Protein AF-A0A931S1L4-F1 (afdb_monomer)

Foldseek 3Di:
DDPCPFQWWAKAFAPQFALPCQLCVVPVVQWDADPVSRGIGGDDIHGPPPDQVLVNQLSALASRMDTPGDDHDPDPPQDDRLQDDDDDDDDAPDPVLQPDPDQLVVVLVVVVVVPADDSLLLCLQQQNNWDWDDDPWKIKIKGAHHFAQGRGSVCSVRVPDGGDDAWDWDWDQDPQQQKIKIKTFDPPPSSQVCASNHRSRHRMYIDIDGDPAGFPDKDWDADRVRRMIMIMTTGDD

pLDDT: mean 83.37, std 14.48, range [37.59, 98.31]

Nearest PDB structures (foldseek):
  5ds1-assembly2_C  TM=7.042E-01  e=2.348E-04  Pisum sativum
  4ylc-assembly1_H  TM=7.327E-01  e=2.999E-03  Saccharolobus solfataricus 98/2
  6l6m-assembly1_A  TM=6.716E-01  e=1.962E-03  Entamoeba histolytica
  5zul-assembly1_C-2  TM=6.568E-01  e=2.657E-03  Mycobacterium marinum M
  5zul-assembly1_F-2  TM=5.929E-01  e=2.215E-03  Mycobacterium marinum M

Sequence (237 aa):
MPDESQKMEEYAVSEACIACDACCNDFGDVFKMNADHTRAIAFAPVAKGKYNPWDIIYDCPVDAISLIKGELPPPPADKKPASAKKGEALPPPDPAEILDDRPWEIRWEEAKGRGPETYWERMKRYGQAYTVEETPHQLLYHFALPETVPEHPLKYQWNLPNKMPDYKLDIQLARGGKVLLLKGWLEDQRVKRLCGMANSFPDRFYREFELPVAAKEFKHNYNSRDKVLDIVVDKQD

Radius of gyration: 21.13 Å; Cα contacts (8 Å, |Δi|>4): 413; chains: 1; bounding box: 60×45×58 Å

Secondary structure (DSSP, 8-state):
-------EEEEEE-TT-----HHHHHSTTTEEE-TTSSSEEE-S-EETTSS-HHHHHHHSTTS-EEEEES-PPPPPTT---GGG--PPPPPPPPGGG-S--S-HHHHHHHHHTT-SPPHHHHHHTTT--EEEEE-SSEEEEEEEPP-BPPP-HHHHHTT--SBPPPEEEEEEEEGGGTEEEEEEEE--HHHHTTTTTSTT--SEEEEEEE-SS-EEEEEEEEETTTTEEEEEEEEP-

Mean predicted aligned error: 11.79 Å

Solvent-accessible surface area (backbone atoms only — not comparable to full-atom values): 13771 Å² total; per-residue (Å²): 137,82,86,74,73,74,58,54,30,33,56,43,51,46,90,64,40,77,43,79,53,51,46,35,69,80,37,54,80,36,22,36,65,42,97,82,57,61,26,54,35,54,77,43,69,41,59,64,77,76,61,61,69,62,62,62,28,44,48,32,55,59,63,22,40,45,80,77,38,76,79,84,70,81,76,53,94,86,58,56,55,40,65,52,64,81,72,78,85,70,79,77,68,57,76,92,65,59,87,66,89,65,61,38,67,61,57,40,57,58,51,62,73,71,56,79,81,56,70,65,60,46,32,14,49,52,73,62,33,60,52,77,50,79,55,99,55,37,40,40,36,44,32,42,43,43,62,54,46,74,93,45,69,63,39,40,71,59,61,52,66,64,57,38,73,77,60,50,74,50,77,46,72,36,84,86,24,30,26,44,37,42,36,38,31,58,74,55,66,76,65,41,65,43,31,62,24,35,69,56,32,63,50,51,33,72,46,79,41,81,42,99,49,37,36,73,51,72,52,72,48,76,41,80,90,80,26,35,39,40,37,43,34,34,46,54,134

Structure (mmCIF, N/CA/C/O backbone):
data_AF-A0A931S1L4-F1
#
_entry.id   AF-A0A931S1L4-F1
#
loop_
_atom_site.group_PDB
_atom_site.id
_atom_site.type_symbol
_atom_site.label_atom_id
_atom_site.label_alt_id
_atom_site.label_comp_id
_atom_site.label_asym_id
_atom_site.label_entity_id
_atom_site.label_seq_id
_atom_site.pdbx_PDB_ins_code
_atom_site.Cartn_x
_atom_site.Cartn_y
_atom_site.Cartn_z
_atom_site.occupancy
_atom_site.B_iso_or_equiv
_atom_site.auth_seq_id
_atom_site.auth_comp_id
_atom_site.auth_asym_id
_atom_site.auth_atom_id
_atom_site.pdbx_PDB_model_num
ATOM 1 N N . MET A 1 1 ? 43.836 -33.286 0.345 1.00 47.94 1 MET A N 1
ATOM 2 C CA . MET A 1 1 ? 43.203 -31.950 0.324 1.00 47.94 1 MET A CA 1
ATOM 3 C C . MET A 1 1 ? 41.815 -32.138 -0.254 1.00 47.94 1 MET A C 1
ATOM 5 O O . MET A 1 1 ? 41.723 -32.782 -1.293 1.00 47.94 1 MET A O 1
ATOM 9 N N . PRO A 1 2 ? 40.771 -31.750 0.489 1.00 41.47 2 PRO A N 1
ATOM 10 C CA . PRO A 1 2 ? 40.233 -30.413 0.250 1.00 41.47 2 PRO A CA 1
ATOM 11 C C . PRO A 1 2 ? 39.863 -29.688 1.554 1.00 41.47 2 PRO A C 1
ATOM 13 O O . PRO A 1 2 ? 39.096 -30.197 2.362 1.00 41.47 2 PRO A O 1
ATOM 16 N N . ASP A 1 3 ? 40.411 -28.492 1.748 1.00 43.62 3 ASP A N 1
ATOM 17 C CA . ASP A 1 3 ? 39.845 -27.504 2.668 1.00 43.62 3 ASP A CA 1
ATOM 18 C C . ASP A 1 3 ? 38.833 -26.679 1.861 1.00 43.62 3 ASP A C 1
ATOM 20 O O . ASP A 1 3 ?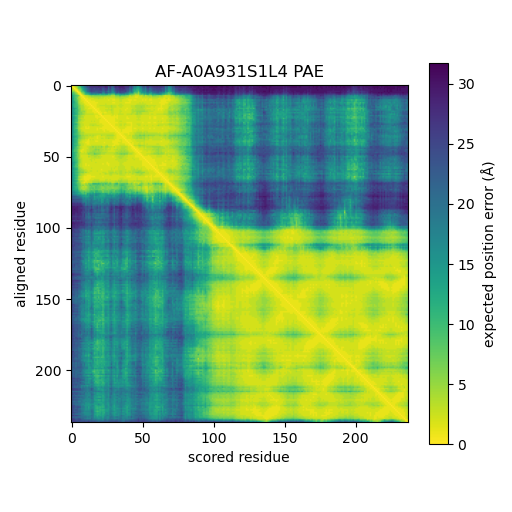 39.129 -25.598 1.351 1.00 43.62 3 ASP A O 1
ATOM 24 N N . GLU A 1 4 ? 37.651 -27.261 1.645 1.00 46.62 4 GLU A N 1
ATOM 25 C CA . GLU A 1 4 ? 36.454 -26.516 1.252 1.00 46.62 4 GLU A CA 1
ATOM 26 C C . GLU A 1 4 ? 35.922 -25.781 2.483 1.00 46.62 4 GLU A C 1
ATOM 28 O O . GLU A 1 4 ? 34.857 -26.089 3.020 1.00 46.62 4 GLU A O 1
ATOM 33 N N . SER A 1 5 ? 36.681 -24.787 2.940 1.00 47.88 5 SER A N 1
ATOM 34 C CA . SER A 1 5 ? 36.130 -23.693 3.727 1.00 47.88 5 SER A CA 1
ATOM 35 C C . SER A 1 5 ? 34.918 -23.160 2.962 1.00 47.88 5 SER A C 1
ATOM 37 O O . SER A 1 5 ? 35.033 -22.546 1.899 1.00 47.88 5 SER A O 1
ATOM 39 N N . GLN A 1 6 ? 33.739 -23.532 3.460 1.00 56.72 6 GLN A N 1
ATOM 40 C CA . GLN A 1 6 ? 32.440 -23.277 2.857 1.00 56.72 6 GLN A CA 1
ATOM 41 C C . GLN A 1 6 ? 32.377 -21.809 2.448 1.00 56.72 6 GLN A C 1
ATOM 43 O O . GLN A 1 6 ? 32.388 -20.915 3.294 1.00 56.72 6 GLN A O 1
ATOM 48 N N . LYS A 1 7 ? 32.374 -21.538 1.138 1.00 76.25 7 LYS A N 1
ATOM 49 C CA . LYS A 1 7 ? 32.191 -20.173 0.648 1.00 76.25 7 LYS A CA 1
ATOM 50 C C . LYS A 1 7 ? 30.787 -19.759 1.073 1.00 76.25 7 LYS A C 1
ATOM 52 O O . LYS A 1 7 ? 29.813 -20.317 0.584 1.00 76.25 7 LYS A O 1
ATOM 57 N N . MET A 1 8 ? 30.701 -18.855 2.036 1.00 85.06 8 MET A N 1
ATOM 58 C CA . MET A 1 8 ? 29.436 -18.318 2.516 1.00 85.06 8 MET A CA 1
ATOM 59 C C . MET A 1 8 ? 29.057 -17.092 1.687 1.00 85.06 8 MET A C 1
ATOM 61 O O . MET A 1 8 ? 29.921 -16.284 1.334 1.00 85.06 8 MET A O 1
ATOM 65 N N . GLU A 1 9 ? 27.772 -16.960 1.405 1.00 89.62 9 GLU A N 1
ATOM 66 C CA . GLU A 1 9 ? 27.148 -15.787 0.814 1.00 89.62 9 GLU A CA 1
ATOM 67 C C . GLU A 1 9 ? 26.513 -14.936 1.919 1.00 89.62 9 GLU A C 1
ATOM 69 O O . GLU A 1 9 ? 25.834 -15.456 2.807 1.00 89.62 9 GLU A O 1
ATOM 74 N N . GLU A 1 10 ? 26.744 -13.624 1.874 1.00 91.75 10 GLU A N 1
ATOM 75 C CA . GLU A 1 10 ? 26.150 -12.657 2.803 1.00 91.75 10 GLU A CA 1
ATOM 76 C C . GLU A 1 10 ? 25.344 -11.630 2.013 1.00 91.75 10 GLU A C 1
ATOM 78 O O . GLU A 1 10 ? 25.802 -11.121 0.986 1.00 91.75 10 GLU A O 1
ATOM 83 N N . TYR A 1 11 ? 24.157 -11.312 2.521 1.00 94.38 11 TYR A N 1
ATOM 84 C CA . TYR A 1 11 ? 23.240 -10.338 1.941 1.00 94.38 11 TYR A CA 1
ATOM 85 C C . TYR A 1 11 ? 23.132 -9.114 2.852 1.00 94.38 11 TYR A C 1
ATOM 87 O O . TYR A 1 11 ? 23.376 -9.195 4.054 1.00 94.38 11 TYR A O 1
ATOM 95 N N . ALA A 1 12 ? 22.742 -7.980 2.285 1.00 94.00 12 ALA A N 1
ATOM 96 C CA . ALA A 1 12 ? 22.357 -6.789 3.024 1.00 94.00 12 ALA A CA 1
ATOM 97 C C . ALA A 1 12 ? 20.958 -6.347 2.609 1.00 94.00 12 ALA A C 1
ATOM 99 O O . ALA A 1 12 ? 20.529 -6.570 1.477 1.00 94.00 12 ALA A O 1
ATOM 100 N N . VAL A 1 13 ? 20.267 -5.697 3.542 1.00 91.44 13 VAL A N 1
ATOM 101 C CA . VAL A 1 13 ? 18.982 -5.047 3.303 1.00 91.44 13 VAL A CA 1
ATOM 102 C C . VAL A 1 13 ? 19.183 -3.547 3.487 1.00 91.44 13 VAL A C 1
ATOM 104 O O . VAL A 1 13 ? 19.616 -3.106 4.553 1.00 91.44 13 VAL A O 1
ATOM 107 N N . SER A 1 14 ? 18.916 -2.766 2.445 1.00 88.31 14 SER A N 1
ATOM 108 C CA . SER A 1 14 ? 19.065 -1.311 2.467 1.00 88.31 14 SER A CA 1
ATOM 109 C C . SER A 1 14 ? 17.909 -0.617 3.195 1.00 88.31 14 SER A C 1
ATOM 111 O O . SER A 1 14 ? 16.878 -1.216 3.509 1.00 88.31 14 SER A O 1
ATOM 113 N N . GLU A 1 15 ? 18.052 0.690 3.419 1.00 81.56 15 GLU A N 1
ATOM 114 C CA . GLU A 1 15 ? 17.000 1.541 3.997 1.00 81.56 15 GLU A CA 1
ATOM 115 C C . GLU A 1 15 ? 15.756 1.674 3.106 1.00 81.56 15 GLU A C 1
ATOM 117 O O . GLU A 1 15 ? 14.731 2.172 3.555 1.00 81.56 15 GLU A O 1
ATOM 122 N N . ALA A 1 16 ? 15.807 1.195 1.858 1.00 73.12 16 ALA A N 1
ATOM 123 C CA . ALA A 1 16 ? 14.635 1.140 0.991 1.00 73.12 16 ALA A CA 1
ATOM 124 C C . ALA A 1 16 ? 13.628 0.052 1.408 1.00 73.12 16 ALA A C 1
ATOM 126 O O . ALA A 1 16 ? 12.538 -0.005 0.839 1.00 73.12 16 ALA A O 1
ATOM 127 N N . CYS A 1 17 ? 13.978 -0.823 2.361 1.00 80.94 17 CYS A N 1
ATOM 128 C CA . CYS A 1 17 ? 13.087 -1.864 2.859 1.00 80.94 17 CYS A CA 1
ATOM 129 C C . CYS A 1 17 ? 11.815 -1.278 3.480 1.00 80.94 17 CYS A C 1
ATOM 131 O O . CYS A 1 17 ? 11.856 -0.346 4.272 1.00 80.94 17 CYS A O 1
ATOM 133 N N . ILE A 1 18 ? 10.687 -1.897 3.151 1.00 75.00 18 ILE A N 1
ATOM 134 C CA . ILE A 1 18 ? 9.338 -1.454 3.529 1.00 75.00 18 ILE A CA 1
ATOM 135 C C . ILE A 1 18 ? 8.651 -2.396 4.534 1.00 75.00 18 ILE A C 1
ATOM 137 O O . ILE A 1 18 ? 7.434 -2.361 4.704 1.00 75.00 18 ILE A O 1
ATOM 141 N N . ALA A 1 19 ? 9.413 -3.326 5.116 1.00 82.69 19 ALA A N 1
ATOM 142 C CA . ALA A 1 19 ? 8.915 -4.351 6.036 1.00 82.69 19 ALA A CA 1
ATOM 143 C C . ALA A 1 19 ? 7.699 -5.160 5.524 1.00 82.69 19 ALA A C 1
ATOM 145 O O . ALA A 1 19 ? 6.797 -5.494 6.285 1.00 82.69 19 ALA A O 1
ATOM 146 N N . CYS A 1 20 ? 7.665 -5.491 4.228 1.00 76.56 20 CYS A N 1
ATOM 147 C CA . CYS A 1 20 ? 6.576 -6.284 3.633 1.00 76.56 20 CYS A CA 1
ATOM 148 C C . CYS A 1 20 ? 6.641 -7.793 3.924 1.00 76.56 20 CYS A C 1
ATOM 150 O O . CYS A 1 20 ? 5.730 -8.518 3.544 1.00 76.56 20 CYS A O 1
ATOM 152 N N . ASP A 1 21 ? 7.719 -8.254 4.560 1.00 81.44 21 ASP A N 1
ATOM 153 C CA . ASP A 1 21 ? 7.923 -9.637 5.009 1.00 81.44 21 ASP A CA 1
ATOM 154 C C . ASP A 1 21 ? 8.104 -10.701 3.919 1.00 81.44 21 ASP A C 1
ATOM 156 O O . ASP A 1 21 ? 8.292 -11.863 4.254 1.00 81.44 21 ASP A O 1
ATOM 160 N N . ALA A 1 22 ? 8.134 -10.326 2.634 1.00 79.56 22 ALA A N 1
ATOM 161 C CA . ALA A 1 22 ? 8.375 -11.259 1.524 1.00 79.56 22 ALA A CA 1
ATOM 162 C C . ALA A 1 22 ? 9.628 -12.128 1.762 1.00 79.56 22 ALA A C 1
ATOM 164 O O . ALA A 1 22 ? 9.522 -13.342 1.928 1.00 79.56 22 ALA A O 1
ATOM 165 N N . CYS A 1 23 ? 10.781 -11.486 1.971 1.00 87.06 23 CYS A N 1
ATOM 166 C CA . CYS A 1 23 ? 12.045 -12.206 2.127 1.00 87.06 23 CYS A CA 1
ATOM 167 C C . CYS A 1 23 ? 12.178 -12.978 3.433 1.00 87.06 23 CYS A C 1
ATOM 169 O O . CYS A 1 23 ? 12.869 -13.991 3.473 1.00 87.06 23 CYS A O 1
ATOM 171 N N . CYS A 1 24 ? 11.513 -12.539 4.500 1.00 88.12 24 CYS A N 1
ATOM 172 C CA . CYS A 1 24 ? 11.486 -13.283 5.755 1.00 88.12 24 CYS A CA 1
ATOM 173 C C . CYS A 1 24 ? 10.607 -14.538 5.651 1.00 88.12 24 CYS A C 1
ATOM 175 O O . CYS A 1 24 ? 10.881 -15.520 6.335 1.00 88.12 24 CYS A O 1
ATOM 177 N N . ASN A 1 25 ? 9.563 -14.514 4.816 1.00 80.12 25 ASN A N 1
ATOM 178 C CA . ASN A 1 25 ? 8.686 -15.662 4.597 1.00 80.12 25 ASN A CA 1
ATOM 179 C C . ASN A 1 25 ? 9.339 -16.699 3.678 1.00 80.12 25 ASN A C 1
ATOM 181 O O . ASN A 1 25 ? 9.370 -17.882 4.018 1.00 80.12 25 ASN A O 1
ATOM 185 N N . ASP A 1 26 ? 9.908 -16.254 2.557 1.00 79.62 26 ASP A N 1
ATOM 186 C CA . ASP A 1 26 ? 10.458 -17.158 1.541 1.00 79.62 26 ASP A CA 1
ATOM 187 C C . ASP A 1 26 ? 11.890 -17.617 1.879 1.00 79.62 26 ASP A C 1
ATOM 189 O O . ASP A 1 26 ? 12.294 -18.725 1.517 1.00 79.62 26 ASP A O 1
ATOM 193 N N . PHE A 1 27 ? 12.640 -16.810 2.641 1.00 90.50 27 PHE A N 1
ATOM 194 C CA . PHE A 1 27 ? 14.037 -17.059 3.024 1.00 90.50 27 PHE A CA 1
ATOM 195 C C . PHE A 1 27 ? 14.282 -16.781 4.519 1.00 90.50 27 PHE A C 1
ATOM 197 O O . PHE A 1 27 ? 15.233 -16.088 4.899 1.00 90.50 27 PHE A O 1
ATOM 204 N N . GLY A 1 28 ? 13.424 -17.321 5.390 1.00 90.19 28 GLY A N 1
ATOM 205 C CA . GLY A 1 28 ? 13.450 -17.075 6.843 1.00 90.19 28 GLY A CA 1
ATOM 206 C C . GLY A 1 28 ? 14.696 -17.565 7.593 1.00 90.19 28 GLY A C 1
ATOM 207 O O . GLY A 1 28 ? 14.895 -17.243 8.763 1.00 90.19 28 GLY A O 1
ATOM 208 N N . ASP A 1 29 ? 15.566 -18.331 6.938 1.00 91.00 29 ASP A N 1
ATOM 209 C CA . ASP A 1 29 ? 16.887 -18.705 7.447 1.00 91.00 29 ASP A CA 1
ATOM 210 C C . ASP A 1 29 ? 17.991 -17.694 7.084 1.00 91.00 29 ASP A C 1
ATOM 212 O O . ASP A 1 29 ? 19.115 -17.824 7.564 1.00 91.00 29 ASP A O 1
ATOM 216 N N . VAL A 1 30 ? 17.668 -16.695 6.257 1.00 93.75 30 VAL A N 1
ATOM 217 C CA . VAL A 1 30 ? 18.565 -15.621 5.798 1.00 93.75 30 VAL A CA 1
ATOM 218 C C . VAL A 1 30 ? 18.112 -14.274 6.348 1.00 93.75 30 VAL A C 1
ATOM 220 O O . VAL A 1 30 ? 18.927 -13.500 6.861 1.00 93.75 30 VAL A O 1
ATOM 223 N N . PHE A 1 31 ? 16.805 -14.006 6.275 1.00 95.75 31 PHE A N 1
ATOM 224 C CA . PHE A 1 31 ? 16.199 -12.741 6.671 1.00 95.75 31 PHE A CA 1
ATOM 225 C C . PHE A 1 31 ? 15.224 -12.908 7.827 1.00 95.75 31 PHE A C 1
ATOM 227 O O . PHE A 1 31 ? 14.512 -13.900 7.945 1.00 95.75 31 PHE A O 1
ATOM 234 N N . LYS A 1 32 ? 15.180 -11.888 8.678 1.00 94.44 32 LYS A N 1
ATOM 235 C CA . LYS A 1 32 ? 14.155 -11.723 9.706 1.00 94.44 32 LYS A CA 1
ATOM 236 C C . LYS A 1 32 ? 13.799 -10.253 9.830 1.00 94.44 32 LYS A C 1
ATOM 238 O O . LYS A 1 32 ? 14.603 -9.392 9.473 1.00 94.44 32 LYS A O 1
ATOM 243 N N . MET A 1 33 ? 12.640 -9.954 10.397 1.00 90.56 33 MET A N 1
ATOM 244 C CA . MET A 1 33 ? 12.327 -8.583 10.787 1.00 90.56 33 MET A CA 1
ATOM 245 C C . MET A 1 33 ? 13.239 -8.120 11.927 1.00 90.56 33 MET A C 1
ATOM 247 O O . MET A 1 33 ? 13.615 -8.899 12.809 1.00 90.56 33 MET A O 1
ATOM 251 N N . ASN A 1 34 ? 13.623 -6.844 11.905 1.00 88.81 34 ASN A N 1
ATOM 252 C CA . ASN A 1 34 ? 14.208 -6.209 13.080 1.00 88.81 34 ASN A CA 1
ATOM 253 C C . ASN A 1 34 ? 13.184 -6.156 14.227 1.00 88.81 34 ASN A C 1
ATOM 255 O O . ASN A 1 34 ? 11.991 -6.358 14.017 1.00 88.81 34 ASN A O 1
ATOM 259 N N . ALA A 1 35 ? 13.656 -5.865 15.442 1.00 79.38 35 ALA A N 1
ATOM 260 C CA . ALA A 1 35 ? 12.812 -5.855 16.639 1.00 79.38 35 ALA A CA 1
ATOM 261 C C . ALA A 1 35 ? 11.574 -4.948 16.502 1.00 79.38 35 ALA A C 1
ATOM 263 O O . ALA A 1 35 ? 10.507 -5.296 16.991 1.00 79.38 35 ALA A O 1
ATOM 264 N N . ASP A 1 36 ? 11.710 -3.831 15.784 1.00 74.62 36 ASP A N 1
ATOM 265 C CA . ASP A 1 36 ? 10.637 -2.850 15.601 1.00 74.62 36 ASP A CA 1
ATOM 266 C C . ASP A 1 36 ? 9.707 -3.169 14.415 1.00 74.62 36 ASP A C 1
ATOM 268 O O . ASP A 1 36 ? 8.801 -2.391 14.127 1.00 74.62 36 ASP A O 1
ATOM 272 N N . HIS A 1 37 ? 9.934 -4.271 13.685 1.00 75.50 37 HIS A N 1
ATOM 273 C CA . HIS A 1 37 ? 9.191 -4.634 12.468 1.00 75.50 37 HIS A CA 1
ATOM 274 C C . HIS A 1 37 ? 9.135 -3.513 11.408 1.00 75.50 37 HIS A C 1
ATOM 276 O O . HIS A 1 37 ? 8.184 -3.401 10.634 1.00 75.50 37 HIS A O 1
ATOM 282 N N . THR A 1 38 ? 10.174 -2.676 11.356 1.00 74.69 38 THR A N 1
ATOM 283 C CA . THR A 1 38 ? 10.305 -1.556 10.412 1.00 74.69 38 THR A CA 1
ATOM 284 C C . THR A 1 38 ? 11.168 -1.891 9.202 1.00 74.69 38 THR A C 1
ATOM 286 O O . THR A 1 38 ? 11.088 -1.201 8.189 1.00 74.69 38 THR A O 1
ATOM 289 N N . ARG A 1 39 ? 11.964 -2.968 9.260 1.00 85.44 39 ARG A N 1
ATOM 290 C CA . ARG A 1 39 ? 12.743 -3.476 8.123 1.00 85.44 39 ARG A CA 1
ATOM 291 C C . ARG A 1 39 ? 13.123 -4.943 8.295 1.00 85.44 39 ARG A C 1
ATOM 293 O O . ARG A 1 39 ? 13.347 -5.413 9.410 1.00 85.44 39 ARG A O 1
ATOM 300 N N . ALA A 1 40 ? 13.308 -5.634 7.177 1.00 92.44 40 ALA A N 1
ATOM 301 C CA . ALA A 1 40 ? 14.030 -6.897 7.173 1.00 92.44 40 ALA A CA 1
ATOM 302 C C . ALA A 1 40 ? 15.526 -6.646 7.419 1.00 92.44 40 ALA A C 1
ATOM 304 O O . ALA A 1 40 ? 16.078 -5.613 7.037 1.00 92.44 40 ALA A O 1
ATOM 305 N N . ILE A 1 41 ? 16.188 -7.606 8.051 1.00 94.94 41 ILE A N 1
ATOM 306 C CA . ILE A 1 41 ? 17.636 -7.658 8.217 1.00 94.94 41 ILE A CA 1
ATOM 307 C C . ILE A 1 41 ? 18.127 -9.034 7.782 1.00 94.94 41 ILE A C 1
ATOM 309 O O . ILE A 1 41 ? 17.515 -10.051 8.111 1.00 94.94 41 ILE A O 1
ATOM 313 N N . ALA A 1 42 ? 19.245 -9.070 7.061 1.00 95.06 42 ALA A N 1
ATOM 314 C CA . ALA A 1 42 ? 19.980 -10.309 6.855 1.00 95.06 42 ALA A CA 1
ATOM 315 C C . ALA A 1 42 ? 20.680 -10.657 8.175 1.00 95.06 42 ALA A C 1
ATOM 317 O O . ALA A 1 42 ? 21.480 -9.864 8.675 1.00 95.06 42 ALA A O 1
ATOM 318 N N . PHE A 1 43 ? 20.333 -11.790 8.785 1.00 92.81 43 PHE A N 1
ATOM 319 C CA . PHE A 1 43 ? 20.825 -12.149 10.123 1.00 92.81 43 PHE A CA 1
ATOM 320 C C . PHE A 1 43 ? 21.782 -13.337 10.123 1.00 92.81 43 PHE A C 1
ATOM 322 O O . PHE A 1 43 ? 22.458 -13.562 11.128 1.00 92.81 43 PHE A O 1
ATOM 329 N N . ALA A 1 44 ? 21.835 -14.089 9.025 1.00 89.00 44 ALA A N 1
ATOM 330 C CA . ALA A 1 44 ? 22.718 -15.228 8.886 1.00 89.00 44 ALA A CA 1
ATOM 331 C C . ALA A 1 44 ? 23.294 -15.302 7.464 1.00 89.00 44 ALA A C 1
ATOM 333 O O . ALA A 1 44 ? 22.576 -15.055 6.492 1.00 89.00 44 ALA A O 1
ATOM 334 N N . PRO A 1 45 ? 24.585 -15.648 7.326 1.00 89.81 45 PRO A N 1
ATOM 335 C CA . PRO A 1 45 ? 25.144 -16.028 6.040 1.00 89.81 45 PRO A CA 1
ATOM 336 C C . PRO A 1 45 ? 24.575 -17.378 5.586 1.00 89.81 45 PRO A C 1
ATOM 338 O O . PRO A 1 45 ? 24.252 -18.236 6.412 1.00 89.81 45 PRO A O 1
ATOM 341 N N . VAL A 1 46 ? 24.541 -17.614 4.276 1.00 90.56 46 VAL A N 1
ATOM 342 C CA . VAL A 1 46 ? 24.126 -18.900 3.694 1.00 90.56 46 VAL A CA 1
ATOM 343 C C . VAL A 1 46 ? 25.276 -19.596 2.991 1.00 90.56 46 VAL A C 1
ATOM 345 O O . VAL A 1 46 ? 26.177 -18.957 2.460 1.00 90.56 46 VAL A O 1
ATOM 348 N N . ALA A 1 47 ? 25.255 -20.927 2.964 1.00 88.75 47 ALA A N 1
ATOM 349 C CA . ALA A 1 47 ? 26.210 -21.683 2.163 1.00 88.75 47 ALA A CA 1
ATOM 350 C C . ALA A 1 47 ? 26.010 -21.367 0.671 1.00 88.75 47 ALA A C 1
ATOM 352 O O . ALA A 1 47 ? 24.878 -21.397 0.181 1.00 88.75 47 ALA A O 1
ATOM 353 N N . LYS A 1 48 ? 27.102 -21.096 -0.057 1.00 85.94 48 LYS A N 1
ATOM 354 C CA . LYS A 1 48 ? 27.066 -20.856 -1.506 1.00 85.94 48 LYS A CA 1
ATOM 355 C C . LYS A 1 48 ? 26.309 -21.975 -2.220 1.00 85.94 48 LYS A C 1
ATOM 357 O O . LYS A 1 48 ? 26.590 -23.154 -2.013 1.00 85.94 48 LYS A O 1
ATOM 362 N N . GLY A 1 49 ? 25.372 -21.589 -3.084 1.00 83.44 49 GLY A N 1
ATOM 363 C CA . GLY A 1 49 ? 24.553 -22.518 -3.866 1.00 83.44 49 GLY A CA 1
ATOM 364 C C . GLY A 1 49 ? 23.347 -23.106 -3.130 1.00 83.44 49 GLY A C 1
ATOM 365 O O . GLY A 1 49 ? 22.589 -23.847 -3.751 1.00 83.44 49 GLY A O 1
ATOM 366 N N . LYS A 1 50 ? 23.124 -22.770 -1.848 1.00 87.69 50 LYS A N 1
ATOM 367 C CA . LYS A 1 50 ? 21.880 -23.127 -1.144 1.00 87.69 50 LYS A CA 1
ATOM 368 C C . LYS A 1 50 ? 20.657 -22.505 -1.821 1.00 87.69 50 LYS A C 1
ATOM 370 O O . LYS A 1 50 ? 19.651 -23.180 -2.015 1.00 87.69 50 LYS A O 1
ATOM 375 N N . TYR A 1 51 ? 20.775 -21.234 -2.189 1.00 87.38 51 TYR A N 1
ATOM 376 C CA . TYR A 1 51 ? 19.781 -20.491 -2.951 1.00 87.38 51 TYR A CA 1
ATOM 377 C C . TYR A 1 51 ? 20.442 -19.891 -4.188 1.00 87.38 51 TYR A C 1
ATOM 379 O O . TYR A 1 51 ? 21.653 -19.669 -4.210 1.00 87.38 51 TYR A O 1
ATOM 387 N N . ASN A 1 52 ? 19.648 -19.611 -5.219 1.00 83.56 52 ASN A N 1
ATOM 388 C CA . ASN A 1 52 ? 20.102 -18.734 -6.288 1.00 83.56 52 ASN A CA 1
ATOM 389 C C . ASN A 1 52 ? 20.060 -17.286 -5.763 1.00 83.56 52 ASN A C 1
ATOM 391 O O . ASN A 1 52 ? 18.977 -16.842 -5.372 1.00 83.56 52 ASN A O 1
ATOM 395 N N . PRO A 1 53 ? 21.172 -16.526 -5.778 1.00 87.31 53 PRO A N 1
ATOM 396 C CA . PRO A 1 53 ? 21.182 -15.148 -5.288 1.00 87.31 53 PRO A CA 1
ATOM 397 C C . PRO A 1 53 ? 20.140 -14.241 -5.948 1.00 87.31 53 PRO A C 1
ATOM 399 O O . PRO A 1 53 ? 19.629 -13.325 -5.310 1.00 87.31 53 PRO A O 1
ATOM 402 N N . TRP A 1 54 ? 19.777 -14.511 -7.206 1.00 83.62 54 TRP A N 1
ATOM 403 C CA . TRP A 1 54 ? 18.734 -13.753 -7.897 1.00 83.62 54 TRP A CA 1
ATOM 404 C C . TRP A 1 54 ? 17.334 -14.027 -7.368 1.00 83.62 54 TRP A C 1
ATOM 406 O O . TRP A 1 54 ? 16.515 -13.117 -7.384 1.00 83.62 54 TRP A O 1
ATOM 416 N N . ASP A 1 55 ? 17.059 -15.235 -6.874 1.00 81.19 55 ASP A N 1
ATOM 417 C CA . ASP A 1 55 ? 15.763 -15.539 -6.261 1.00 81.19 55 ASP A CA 1
ATOM 418 C C . ASP A 1 55 ? 15.601 -14.766 -4.952 1.00 81.19 55 ASP A C 1
ATOM 420 O O . ASP A 1 55 ? 14.546 -14.193 -4.713 1.00 81.19 55 ASP A O 1
ATOM 424 N N . ILE A 1 56 ? 16.679 -14.647 -4.172 1.00 86.06 56 ILE A N 1
ATOM 425 C CA . ILE A 1 56 ? 16.706 -13.827 -2.956 1.00 86.06 56 ILE A CA 1
ATOM 426 C C . ILE A 1 56 ? 16.563 -12.333 -3.279 1.00 86.06 56 ILE A C 1
ATOM 428 O O . ILE A 1 56 ? 15.776 -11.628 -2.653 1.00 86.06 56 ILE A O 1
ATOM 432 N N . ILE A 1 57 ? 17.332 -11.827 -4.246 1.00 84.12 57 ILE A N 1
ATOM 433 C CA . ILE A 1 57 ? 17.322 -10.399 -4.590 1.00 84.12 57 ILE A CA 1
ATOM 434 C C . ILE A 1 57 ? 15.960 -9.986 -5.161 1.00 84.12 57 ILE A C 1
ATOM 436 O O . ILE A 1 57 ? 15.425 -8.951 -4.765 1.00 84.12 57 ILE A O 1
ATOM 440 N N . TYR A 1 58 ? 15.387 -10.791 -6.060 1.00 79.31 58 TYR A N 1
ATOM 441 C CA . TYR A 1 58 ? 14.125 -10.475 -6.741 1.00 79.31 58 TYR A CA 1
ATOM 442 C C . TYR A 1 58 ? 12.871 -10.779 -5.936 1.00 79.31 58 TYR A C 1
ATOM 444 O O . TYR A 1 58 ? 11.785 -10.358 -6.335 1.00 79.31 58 TYR A O 1
ATOM 452 N N . ASP A 1 59 ? 13.003 -11.471 -4.813 1.00 80.56 59 ASP A N 1
ATOM 453 C CA . ASP A 1 59 ? 11.909 -11.601 -3.864 1.00 80.56 59 ASP A CA 1
ATOM 454 C C . ASP A 1 59 ? 11.591 -10.274 -3.160 1.00 80.56 59 ASP A C 1
ATOM 456 O O . ASP A 1 59 ? 10.444 -9.984 -2.821 1.00 80.56 59 ASP A O 1
ATOM 460 N N . CYS A 1 60 ? 12.583 -9.387 -3.030 1.00 79.56 60 CYS A N 1
ATOM 461 C CA . CYS A 1 60 ? 12.334 -8.054 -2.514 1.00 79.56 60 CYS A CA 1
ATOM 462 C C . CYS A 1 60 ? 11.521 -7.220 -3.521 1.00 79.56 60 CYS A C 1
ATOM 464 O O . CYS A 1 60 ? 12.054 -6.834 -4.562 1.00 79.56 60 CYS A O 1
ATOM 466 N N . PRO A 1 61 ? 10.283 -6.795 -3.203 1.00 67.50 61 PRO A N 1
ATOM 467 C CA . PRO A 1 61 ? 9.471 -6.015 -4.140 1.00 67.50 61 PRO A CA 1
ATOM 468 C C . PRO A 1 61 ? 9.997 -4.588 -4.345 1.00 67.50 61 PRO A C 1
ATOM 470 O O . PRO A 1 61 ? 9.447 -3.834 -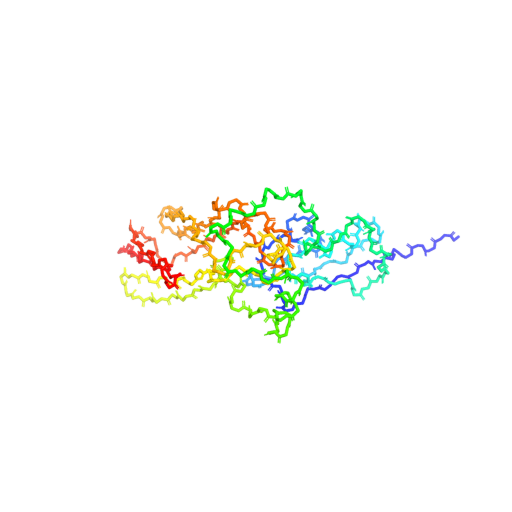5.147 1.00 67.50 61 PRO A O 1
ATOM 473 N N . VAL A 1 62 ? 11.007 -4.178 -3.576 1.00 66.19 62 VAL A N 1
ATOM 474 C CA . VAL A 1 62 ? 11.576 -2.824 -3.579 1.00 66.19 62 VAL A CA 1
ATOM 475 C C . VAL A 1 62 ? 13.067 -2.818 -3.909 1.00 66.19 62 VAL A C 1
ATOM 477 O O . VAL A 1 62 ? 13.718 -1.796 -3.714 1.00 66.19 62 VAL A O 1
ATOM 480 N N . ASP A 1 63 ? 13.602 -3.956 -4.368 1.00 79.88 63 ASP A N 1
A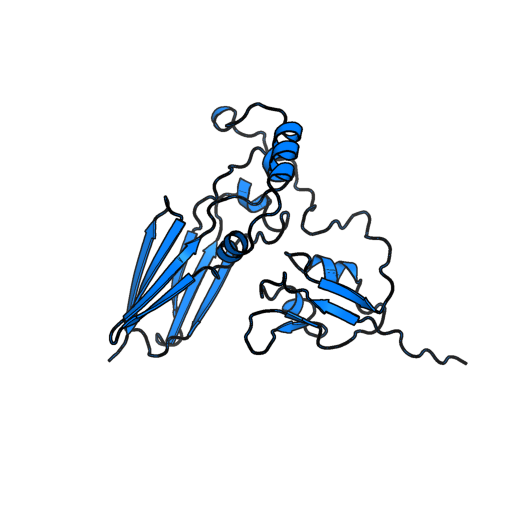TOM 481 C CA . ASP A 1 63 ? 15.020 -4.143 -4.695 1.00 79.88 63 ASP A CA 1
ATOM 482 C C . ASP A 1 63 ? 15.968 -3.718 -3.545 1.00 79.88 63 ASP A C 1
ATOM 484 O O . ASP A 1 63 ? 17.083 -3.249 -3.768 1.00 79.88 63 ASP A O 1
ATOM 488 N N . ALA A 1 64 ? 15.530 -3.853 -2.283 1.00 84.69 64 ALA A N 1
ATOM 489 C CA . ALA A 1 64 ? 16.331 -3.473 -1.114 1.00 84.69 64 ALA A CA 1
ATOM 490 C C . ALA A 1 64 ? 17.389 -4.516 -0.736 1.00 84.69 64 ALA A C 1
ATOM 492 O O . ALA A 1 64 ? 18.215 -4.234 0.130 1.00 84.69 64 ALA A O 1
ATOM 493 N N . ILE A 1 65 ? 17.364 -5.704 -1.341 1.00 89.88 65 ILE A N 1
ATOM 494 C CA . ILE A 1 65 ? 18.289 -6.793 -1.026 1.00 89.88 65 ILE A CA 1
ATOM 495 C C . ILE A 1 65 ? 19.452 -6.782 -2.013 1.00 89.88 65 ILE A C 1
ATOM 497 O O . ILE A 1 65 ? 19.254 -6.754 -3.225 1.00 89.88 65 ILE A O 1
ATOM 501 N N . SER A 1 66 ? 20.674 -6.849 -1.494 1.00 91.75 66 SER A N 1
ATOM 502 C CA . SER A 1 66 ? 21.891 -6.993 -2.293 1.00 91.75 66 SER A CA 1
ATOM 503 C C . SER A 1 66 ? 22.796 -8.080 -1.722 1.00 91.75 66 SER A C 1
ATOM 505 O O . SER A 1 66 ? 22.825 -8.310 -0.514 1.00 91.75 66 SER A O 1
ATOM 507 N N . LEU A 1 67 ? 23.544 -8.761 -2.591 1.00 91.31 67 LEU A N 1
ATOM 508 C CA . LEU A 1 67 ? 24.606 -9.675 -2.178 1.00 91.31 67 LEU A CA 1
ATOM 509 C C . LEU A 1 67 ? 25.865 -8.852 -1.873 1.00 91.31 67 LEU A C 1
ATOM 511 O O . LEU A 1 67 ? 26.396 -8.191 -2.764 1.00 91.31 67 LEU A O 1
ATOM 515 N N . ILE A 1 68 ? 26.341 -8.890 -0.628 1.00 91.12 68 ILE A N 1
ATOM 516 C CA . ILE A 1 68 ? 27.535 -8.149 -0.183 1.00 91.12 68 ILE A CA 1
ATOM 517 C C . ILE A 1 68 ? 28.800 -9.008 -0.177 1.00 91.12 68 ILE A C 1
ATOM 519 O O . ILE A 1 68 ? 29.902 -8.481 -0.326 1.00 91.12 68 ILE A O 1
ATOM 523 N N . LYS A 1 69 ? 28.660 -10.330 -0.042 1.00 87.06 69 LYS A N 1
ATOM 524 C CA . LYS A 1 69 ? 29.773 -11.281 -0.104 1.00 87.06 69 LYS A CA 1
ATOM 525 C C . LYS A 1 69 ? 29.353 -12.500 -0.899 1.00 87.06 69 LYS A C 1
ATOM 527 O O . LYS A 1 69 ? 28.356 -13.131 -0.573 1.00 87.06 69 LYS A O 1
ATOM 532 N N . GLY A 1 70 ? 30.130 -12.828 -1.920 1.00 80.56 70 GLY A N 1
ATOM 533 C CA . GLY A 1 70 ? 29.796 -13.855 -2.898 1.00 80.56 70 GLY A CA 1
ATOM 534 C C . GLY A 1 70 ? 29.944 -13.306 -4.310 1.00 80.56 70 GLY A C 1
ATOM 535 O O . GLY A 1 70 ? 30.384 -12.175 -4.506 1.00 80.56 70 GLY A O 1
ATOM 536 N N . GLU A 1 71 ? 29.603 -14.122 -5.295 1.00 80.06 71 GLU A N 1
ATOM 537 C CA . GLU A 1 71 ? 29.672 -13.741 -6.701 1.00 80.06 71 GLU A CA 1
ATOM 538 C C . GLU A 1 71 ? 28.281 -13.904 -7.293 1.00 80.06 71 GLU A C 1
ATOM 540 O O . GLU A 1 71 ? 27.725 -15.003 -7.269 1.00 80.06 71 GLU A O 1
ATOM 545 N N . LEU A 1 72 ? 27.708 -12.802 -7.782 1.00 80.25 72 LEU A N 1
ATOM 546 C CA . LEU A 1 72 ? 26.430 -12.851 -8.474 1.00 80.25 72 LEU A CA 1
ATOM 547 C C . LEU A 1 72 ? 26.640 -13.559 -9.816 1.00 80.25 72 LEU A C 1
ATOM 549 O O . LEU A 1 72 ? 27.413 -13.059 -10.639 1.00 80.25 72 LEU A O 1
ATOM 553 N N . PRO A 1 73 ? 25.969 -14.697 -10.072 1.00 78.56 73 PRO A N 1
ATOM 554 C CA . PRO A 1 73 ? 25.965 -15.260 -11.413 1.00 78.56 73 PRO A CA 1
ATOM 555 C C . PRO A 1 73 ? 25.311 -14.257 -12.379 1.00 78.56 73 PRO A C 1
ATOM 557 O O . PRO A 1 73 ? 24.612 -13.344 -11.933 1.00 78.56 73 PRO A O 1
ATOM 560 N N . PRO A 1 74 ? 25.481 -14.405 -13.702 1.00 77.44 74 PRO A N 1
ATOM 561 C CA . PRO A 1 74 ? 24.730 -13.603 -14.659 1.00 77.44 74 PRO A CA 1
ATOM 562 C C . PRO A 1 74 ? 23.226 -13.657 -14.338 1.00 77.44 74 PRO A 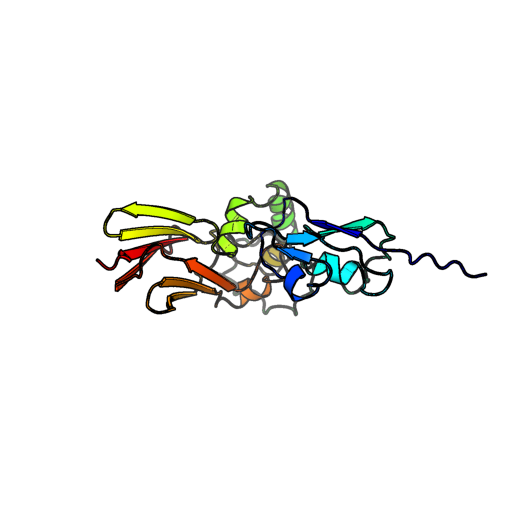C 1
ATOM 564 O O . PRO A 1 74 ? 22.729 -14.738 -13.997 1.00 77.44 74 PRO A O 1
ATOM 567 N N . PRO A 1 75 ? 22.500 -12.528 -14.413 1.00 68.62 75 PRO A N 1
ATOM 568 C CA . PRO A 1 75 ? 21.062 -12.530 -14.188 1.00 68.62 75 PRO A CA 1
ATOM 569 C C . PRO A 1 75 ? 20.397 -13.508 -15.164 1.00 68.62 75 PRO A C 1
ATOM 571 O O . PRO A 1 75 ? 20.789 -13.549 -16.337 1.00 68.62 75 PRO A O 1
ATOM 574 N N . PRO A 1 76 ? 19.424 -14.324 -14.717 1.00 68.25 76 PRO A N 1
ATOM 575 C CA . PRO A 1 76 ? 18.776 -15.282 -15.597 1.00 68.25 76 PRO A CA 1
ATOM 576 C C . PRO A 1 76 ? 18.118 -14.527 -16.754 1.00 68.25 76 PRO A C 1
ATOM 578 O O . PRO A 1 76 ? 17.391 -13.563 -16.525 1.00 68.25 76 PRO A O 1
ATOM 581 N N . ALA A 1 77 ? 18.339 -14.972 -17.993 1.00 58.41 77 ALA A N 1
ATOM 582 C CA . ALA A 1 77 ? 17.797 -14.306 -19.183 1.00 58.41 77 ALA A CA 1
ATOM 583 C C . ALA A 1 77 ? 16.258 -14.167 -19.142 1.00 58.41 77 ALA A C 1
ATOM 585 O O . ALA A 1 77 ? 15.694 -13.234 -19.720 1.00 58.41 77 ALA A O 1
ATOM 586 N N . ASP A 1 78 ? 15.604 -15.068 -18.402 1.00 54.31 78 ASP A N 1
ATOM 587 C CA . ASP A 1 78 ? 14.150 -15.204 -18.310 1.00 54.31 78 ASP A CA 1
ATOM 588 C C . ASP A 1 78 ? 13.572 -14.588 -17.023 1.00 54.31 78 ASP A C 1
ATOM 590 O O . ASP A 1 78 ? 12.384 -14.261 -16.974 1.00 54.31 78 ASP A O 1
ATOM 594 N N . LYS A 1 79 ? 14.397 -14.406 -15.979 1.00 47.03 79 LYS A N 1
ATOM 595 C CA . LYS A 1 79 ? 13.996 -13.766 -14.718 1.00 47.03 79 LYS A CA 1
ATOM 596 C C . LYS A 1 79 ? 14.525 -12.347 -14.711 1.00 47.03 79 LYS A C 1
ATOM 598 O O . LYS A 1 79 ? 15.684 -12.088 -14.411 1.00 47.03 79 LYS A O 1
ATOM 603 N N . LYS A 1 80 ? 13.644 -11.421 -15.052 1.00 48.97 80 LYS A N 1
ATOM 604 C CA . LYS A 1 80 ? 13.898 -10.004 -14.841 1.00 48.97 80 LYS A CA 1
ATOM 605 C C . LYS A 1 80 ? 13.488 -9.634 -13.406 1.00 48.97 80 LYS A C 1
ATOM 607 O O . LYS A 1 80 ? 12.662 -10.357 -12.838 1.00 48.97 80 LYS A O 1
ATOM 612 N N . PRO A 1 81 ? 14.028 -8.542 -12.827 1.00 49.16 81 PRO A N 1
ATOM 613 C CA . PRO A 1 81 ? 13.518 -7.985 -11.572 1.00 49.16 81 PRO A CA 1
ATOM 614 C C . PRO A 1 81 ? 11.991 -7.887 -11.601 1.00 49.16 81 PRO A C 1
ATOM 616 O O . PRO A 1 81 ? 11.405 -7.850 -12.688 1.00 49.16 81 PRO A O 1
ATOM 619 N N . ALA A 1 82 ? 11.342 -7.851 -10.430 1.00 44.56 82 ALA A N 1
ATOM 620 C CA . ALA A 1 82 ? 9.880 -7.785 -10.327 1.00 44.56 82 ALA A CA 1
ATOM 621 C C . ALA A 1 82 ? 9.281 -6.764 -11.314 1.00 44.56 82 ALA A C 1
ATOM 623 O O . ALA A 1 82 ? 8.288 -7.076 -11.957 1.00 44.56 82 ALA A O 1
ATOM 624 N N . SER A 1 83 ? 9.991 -5.656 -11.572 1.00 42.28 83 SER A N 1
ATOM 625 C CA . SER A 1 83 ? 9.760 -4.670 -12.643 1.00 42.28 83 SER A CA 1
ATOM 626 C C . SER A 1 83 ? 9.541 -5.196 -14.085 1.00 42.28 83 SER A C 1
ATOM 628 O O . SER A 1 83 ? 9.274 -4.419 -14.997 1.00 42.28 83 SER A O 1
ATOM 630 N N . ALA A 1 84 ? 9.700 -6.485 -14.392 1.00 39.38 84 ALA A N 1
ATOM 631 C CA . ALA A 1 84 ? 9.721 -6.925 -15.786 1.00 39.38 84 ALA A CA 1
ATOM 632 C C . ALA A 1 84 ? 9.175 -8.332 -16.068 1.00 39.38 84 ALA A C 1
ATOM 634 O O . ALA A 1 84 ? 9.471 -8.915 -17.121 1.00 39.38 84 ALA A O 1
ATOM 635 N N . LYS A 1 85 ? 8.284 -8.841 -15.206 1.00 43.00 85 LYS A N 1
ATOM 636 C CA . LYS A 1 85 ? 7.377 -9.934 -15.594 1.00 43.00 85 LYS A CA 1
ATOM 637 C C . LYS A 1 85 ? 6.548 -9.479 -16.807 1.00 43.00 85 LYS A C 1
ATOM 639 O O . LYS A 1 85 ? 5.773 -8.535 -16.733 1.00 43.00 85 LYS A O 1
ATOM 644 N N . LYS A 1 86 ? 6.746 -10.121 -17.961 1.00 37.59 86 LYS A N 1
ATOM 645 C CA . LYS A 1 86 ? 5.978 -9.870 -19.192 1.00 37.59 86 LYS A CA 1
ATOM 646 C C . LYS A 1 86 ? 4.549 -10.389 -18.990 1.00 37.59 86 LYS A C 1
ATOM 648 O O . LYS A 1 86 ? 4.340 -11.597 -18.980 1.00 37.59 86 LYS A O 1
ATOM 653 N N . GLY A 1 87 ? 3.582 -9.490 -18.824 1.00 43.19 87 GLY A N 1
ATOM 654 C CA . GLY A 1 87 ? 2.163 -9.837 -18.908 1.00 43.19 87 GLY A CA 1
ATOM 655 C C . GLY A 1 87 ? 1.751 -10.187 -20.341 1.00 43.19 87 GLY A C 1
ATOM 656 O O . GLY A 1 87 ? 2.264 -9.595 -21.293 1.00 43.19 87 GLY A O 1
ATOM 657 N N . GLU A 1 88 ? 0.827 -11.139 -20.493 1.00 41.22 88 GLU A N 1
ATOM 658 C CA . GLU A 1 88 ? 0.078 -11.349 -21.739 1.00 41.22 88 GLU A CA 1
ATOM 659 C C . GLU A 1 88 ? -0.523 -10.030 -22.241 1.00 41.22 88 GLU A C 1
ATOM 661 O O . GLU A 1 88 ? -0.940 -9.181 -21.445 1.00 41.22 88 GLU A O 1
ATOM 666 N N . ALA A 1 89 ? -0.581 -9.875 -23.567 1.00 42.19 89 ALA A N 1
ATOM 667 C CA . ALA A 1 89 ? -1.154 -8.703 -24.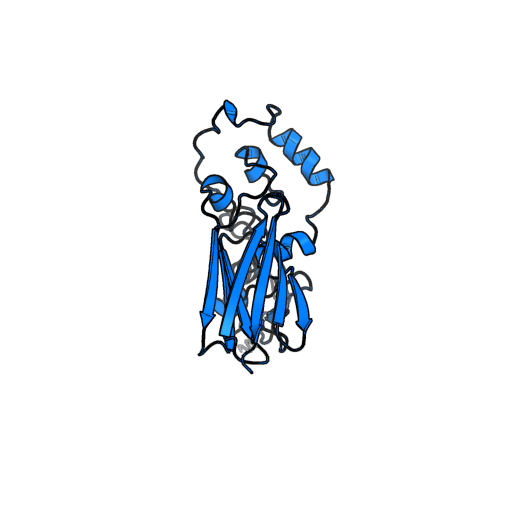212 1.00 42.19 89 ALA A CA 1
ATOM 668 C C . ALA A 1 89 ? -2.577 -8.448 -23.690 1.00 42.19 89 ALA A C 1
ATOM 670 O O . ALA A 1 89 ? -3.446 -9.320 -23.736 1.00 42.19 89 ALA A O 1
ATOM 671 N N . LEU A 1 90 ? -2.801 -7.246 -23.160 1.00 51.75 90 LEU A N 1
ATOM 672 C CA . LEU A 1 90 ? -4.139 -6.776 -22.833 1.00 51.75 90 LEU A CA 1
ATOM 673 C C . LEU A 1 90 ? -4.965 -6.637 -24.119 1.00 51.75 90 LEU A C 1
ATOM 675 O O . LEU A 1 90 ? -4.398 -6.331 -25.174 1.00 51.75 90 LEU A O 1
ATOM 679 N N . PRO A 1 91 ? -6.299 -6.780 -24.044 1.00 51.38 91 PRO A N 1
ATOM 680 C CA . PRO A 1 91 ? -7.142 -6.153 -25.049 1.00 51.38 91 PRO A CA 1
ATOM 681 C C . PRO A 1 91 ? -6.798 -4.652 -25.099 1.00 51.38 91 PRO A C 1
ATOM 683 O O . PRO A 1 91 ? -6.496 -4.067 -24.051 1.00 51.38 91 PRO A O 1
ATOM 686 N N . PRO A 1 92 ? -6.786 -4.032 -26.292 1.00 54.25 92 PRO A N 1
ATOM 687 C CA . PRO A 1 92 ? -6.526 -2.604 -26.399 1.00 54.25 92 PRO A CA 1
ATOM 688 C C . PRO A 1 92 ? -7.481 -1.835 -25.473 1.00 54.25 92 PRO A C 1
ATOM 690 O O . PRO A 1 92 ? -8.6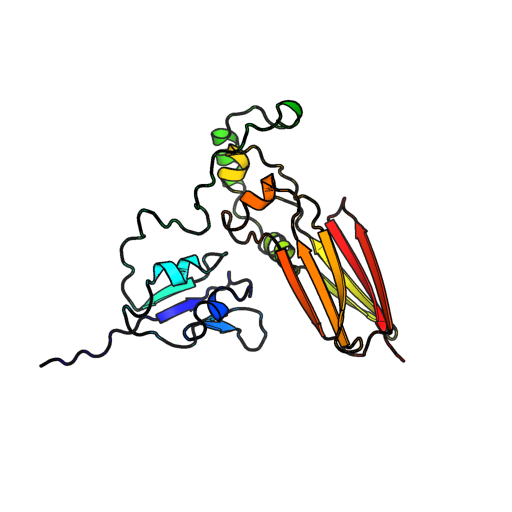23 -2.272 -25.295 1.00 54.25 92 PRO A O 1
ATOM 693 N N . PRO A 1 93 ? -7.020 -0.732 -24.850 1.00 57.91 93 PRO A N 1
ATOM 694 C CA . PRO A 1 93 ? -7.899 0.117 -24.056 1.00 57.91 93 PRO A CA 1
ATOM 695 C C . PRO A 1 93 ? -9.111 0.518 -24.901 1.00 57.91 93 PRO A C 1
ATOM 697 O O . PRO A 1 93 ? -8.979 0.700 -26.116 1.00 57.91 93 PRO A O 1
ATOM 700 N N . ASP A 1 94 ? -10.274 0.662 -24.266 1.00 59.41 94 ASP A N 1
ATOM 701 C CA . ASP A 1 94 ? -11.413 1.286 -24.934 1.00 59.41 94 ASP A CA 1
ATOM 702 C C . ASP A 1 94 ? -10.949 2.665 -25.446 1.00 59.41 94 ASP A C 1
ATOM 704 O O . ASP A 1 94 ? -10.364 3.425 -24.666 1.00 59.41 94 ASP A O 1
ATOM 708 N N . PRO A 1 95 ? -11.140 3.002 -26.735 1.00 58.47 95 PRO A N 1
ATOM 709 C CA . PRO A 1 95 ? -10.793 4.317 -27.263 1.00 58.47 95 PRO A CA 1
ATOM 710 C C . PRO A 1 95 ? -11.355 5.480 -26.433 1.00 58.47 95 PRO A C 1
ATOM 712 O O . PRO A 1 95 ? -10.719 6.528 -26.357 1.00 58.47 95 PRO A O 1
ATOM 715 N N . ALA A 1 96 ? -12.501 5.291 -25.767 1.00 60.38 96 ALA A N 1
ATOM 716 C CA . ALA A 1 96 ? -13.093 6.280 -24.865 1.00 60.38 96 ALA A CA 1
ATOM 717 C C . ALA A 1 96 ? -12.281 6.518 -23.573 1.00 60.38 96 ALA A C 1
ATOM 719 O O . ALA A 1 96 ? -12.472 7.531 -22.902 1.00 60.38 96 ALA A O 1
ATOM 720 N N . GLU A 1 97 ? -11.368 5.611 -23.223 1.00 61.03 97 GLU A N 1
ATOM 721 C CA . GLU A 1 97 ? -10.498 5.679 -22.043 1.00 61.03 97 GLU A CA 1
ATOM 722 C C . GLU A 1 97 ? -9.062 6.122 -22.384 1.00 61.03 97 GLU A C 1
ATOM 724 O O . GLU A 1 97 ? -8.201 6.214 -21.500 1.00 61.03 97 GLU A O 1
ATOM 729 N N . ILE A 1 98 ? -8.766 6.395 -23.661 1.00 64.75 98 ILE A N 1
ATOM 730 C CA . ILE A 1 98 ? -7.475 6.944 -24.083 1.00 64.75 98 ILE A CA 1
ATOM 731 C C . ILE A 1 98 ? -7.424 8.425 -23.713 1.00 64.75 98 ILE A C 1
ATOM 733 O O . ILE A 1 98 ? -7.871 9.296 -24.448 1.00 64.75 98 ILE A O 1
ATOM 737 N N . LEU A 1 99 ? -6.874 8.694 -22.527 1.00 62.41 99 LEU A N 1
ATOM 738 C CA . LEU A 1 99 ? -6.696 10.047 -21.995 1.00 62.41 99 LEU A CA 1
ATOM 739 C C . LEU A 1 99 ? -5.575 10.828 -22.703 1.00 62.41 99 LEU A C 1
ATOM 741 O O . LEU A 1 99 ? -5.538 12.051 -22.607 1.00 62.41 99 LEU A O 1
ATOM 745 N N . ASP A 1 100 ? -4.650 10.128 -23.364 1.00 72.31 100 ASP A N 1
ATOM 746 C CA . ASP A 1 100 ? -3.494 10.697 -24.058 1.00 72.31 100 ASP A CA 1
ATOM 747 C C . ASP A 1 100 ? -3.151 9.807 -25.265 1.00 72.31 100 ASP A C 1
ATOM 749 O O . ASP A 1 100 ? -2.763 8.647 -25.100 1.00 72.31 100 ASP A O 1
ATOM 753 N N . ASP A 1 101 ? -3.346 10.338 -26.472 1.00 78.75 101 ASP A N 1
ATOM 754 C CA . ASP A 1 101 ? -3.173 9.639 -27.752 1.00 78.75 101 ASP A CA 1
ATOM 755 C C . ASP A 1 101 ? -1.713 9.606 -28.233 1.00 78.75 101 ASP A C 1
ATOM 757 O O . ASP A 1 101 ? -1.395 8.980 -29.250 1.00 78.75 101 ASP A O 1
ATOM 761 N N . ARG A 1 102 ? -0.796 10.235 -27.487 1.00 85.56 102 ARG A N 1
ATOM 762 C CA . ARG A 1 102 ? 0.630 10.221 -27.808 1.00 85.56 102 ARG A CA 1
ATOM 763 C C . ARG A 1 102 ? 1.216 8.807 -27.668 1.00 85.56 102 ARG A C 1
ATOM 765 O O . ARG A 1 102 ? 0.849 8.066 -26.741 1.00 85.56 102 ARG A O 1
ATOM 772 N N . PRO A 1 103 ? 2.205 8.449 -28.514 1.00 88.38 103 PRO A N 1
ATOM 773 C CA . PRO A 1 103 ? 2.974 7.215 -28.372 1.00 88.38 103 PRO A CA 1
ATOM 774 C C . PRO A 1 103 ? 3.442 6.997 -26.930 1.00 88.38 103 PRO A C 1
ATOM 776 O O . PRO A 1 103 ? 3.924 7.923 -26.269 1.00 88.38 103 PRO A O 1
ATOM 779 N N . TRP A 1 104 ? 3.275 5.775 -26.422 1.00 88.19 104 TRP A N 1
ATOM 780 C CA . TRP A 1 104 ? 3.546 5.465 -25.017 1.00 88.19 104 TRP A CA 1
ATOM 781 C C . TRP A 1 104 ? 5.020 5.677 -24.650 1.00 88.19 104 TRP A C 1
ATOM 783 O O . TRP A 1 104 ? 5.313 6.027 -23.510 1.00 88.19 104 TRP A O 1
ATOM 793 N N . GLU A 1 105 ? 5.927 5.535 -25.618 1.00 91.06 105 GLU A N 1
ATOM 794 C CA . GLU A 1 105 ? 7.356 5.796 -25.476 1.00 91.06 105 GLU A CA 1
ATOM 795 C C . GLU A 1 105 ? 7.611 7.256 -25.091 1.00 91.06 105 GLU A C 1
ATOM 797 O O . GLU A 1 105 ? 8.346 7.514 -24.143 1.00 91.06 105 GLU A O 1
ATOM 802 N N . ILE A 1 106 ? 6.949 8.211 -25.757 1.00 89.56 106 ILE A N 1
ATOM 803 C CA . ILE A 1 106 ? 7.087 9.647 -25.458 1.00 89.56 106 ILE A CA 1
ATOM 804 C C . ILE A 1 106 ? 6.602 9.931 -24.034 1.00 89.56 106 ILE A C 1
ATOM 806 O O . ILE A 1 106 ? 7.295 10.582 -23.253 1.00 89.56 106 ILE A O 1
ATOM 810 N N . ARG A 1 107 ? 5.437 9.384 -23.669 1.00 88.19 107 ARG A N 1
ATOM 811 C CA . ARG A 1 107 ? 4.850 9.557 -22.331 1.00 88.19 107 ARG A CA 1
ATOM 812 C C . ARG A 1 107 ? 5.734 8.950 -21.234 1.00 88.19 107 ARG A C 1
ATOM 814 O O . ARG A 1 107 ? 5.859 9.525 -20.155 1.00 88.19 107 ARG A O 1
ATOM 821 N N . TRP A 1 108 ? 6.375 7.814 -21.511 1.00 89.00 108 TRP A N 1
ATOM 822 C CA . TRP A 1 108 ? 7.309 7.173 -20.586 1.00 89.00 108 TRP A CA 1
ATOM 823 C C . TRP A 1 108 ? 8.620 7.954 -20.430 1.00 89.00 108 TRP A C 1
ATOM 825 O O . TRP A 1 108 ? 9.104 8.106 -19.308 1.00 89.00 108 TRP A O 1
ATOM 835 N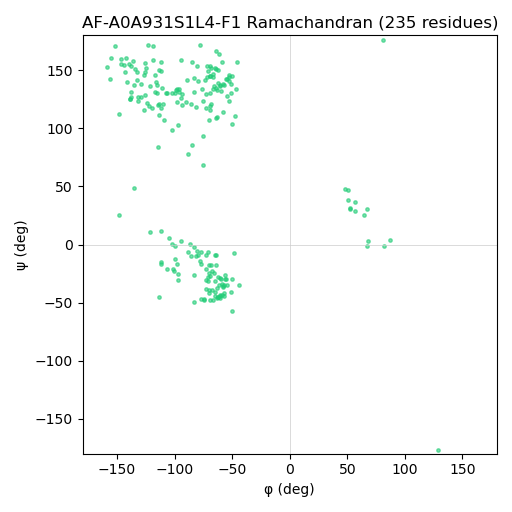 N . GLU A 1 109 ? 9.192 8.478 -21.518 1.00 87.94 109 GLU A N 1
ATOM 836 C CA . GLU A 1 109 ? 10.390 9.326 -21.445 1.00 87.94 109 GLU A CA 1
ATOM 837 C C . GLU A 1 109 ? 10.151 10.570 -20.576 1.00 87.94 109 GLU A C 1
ATOM 839 O O . GLU A 1 109 ? 10.963 10.874 -19.700 1.00 87.94 109 GLU A O 1
ATOM 844 N N . GLU A 1 110 ? 9.002 11.233 -20.736 1.00 86.75 110 GLU A N 1
ATOM 845 C CA . GLU A 1 110 ? 8.596 12.357 -19.881 1.00 86.75 110 GLU A CA 1
ATOM 846 C C . GLU A 1 110 ? 8.463 11.939 -18.409 1.00 86.75 110 GLU A C 1
ATOM 848 O O . GLU A 1 110 ? 8.929 12.641 -17.509 1.00 86.75 110 GLU A O 1
ATOM 853 N N . ALA A 1 111 ? 7.857 10.777 -18.152 1.00 85.12 111 ALA A N 1
ATOM 854 C CA . ALA A 1 111 ? 7.648 10.269 -16.802 1.00 85.12 111 ALA A CA 1
ATOM 855 C C . ALA A 1 111 ? 8.958 9.948 -16.079 1.00 85.12 111 ALA A C 1
ATOM 857 O O . ALA A 1 111 ? 9.106 10.301 -14.909 1.00 85.12 111 ALA A O 1
ATOM 858 N N . LYS A 1 112 ? 9.935 9.351 -16.775 1.00 80.31 112 LYS A N 1
ATOM 859 C CA . LYS A 1 112 ? 11.282 9.121 -16.227 1.00 80.31 112 LYS A CA 1
ATOM 860 C C . LYS A 1 112 ? 11.950 10.420 -15.784 1.00 80.31 112 LYS A C 1
ATOM 862 O O . LYS A 1 112 ? 12.655 10.431 -14.777 1.00 80.31 112 LYS A O 1
ATOM 867 N N . GLY A 1 113 ? 11.706 11.512 -16.509 1.00 72.06 113 GLY A N 1
ATOM 868 C CA . GLY A 1 113 ? 12.227 12.838 -16.179 1.00 72.06 113 GLY A CA 1
ATOM 869 C C . GLY A 1 113 ? 11.702 13.417 -14.859 1.00 72.06 113 GLY A C 1
ATOM 870 O O . GLY A 1 113 ? 12.324 14.329 -14.320 1.00 72.06 113 GLY A O 1
ATOM 871 N N . ARG A 1 114 ? 10.598 12.889 -14.304 1.00 78.38 114 ARG A N 1
ATOM 872 C CA . ARG A 1 114 ? 9.996 13.364 -13.040 1.00 78.38 114 ARG A CA 1
ATOM 873 C C . ARG A 1 114 ? 10.680 12.829 -11.778 1.00 78.38 114 ARG A C 1
ATOM 875 O O . ARG A 1 114 ? 10.359 13.281 -10.682 1.00 78.38 114 ARG A O 1
ATOM 882 N N . GLY A 1 115 ? 11.641 11.918 -11.927 1.00 66.19 115 GLY A N 1
ATOM 883 C CA . GLY A 1 115 ? 12.335 11.288 -10.807 1.00 66.19 115 GLY A CA 1
ATOM 884 C C . GLY A 1 115 ? 11.550 10.127 -10.184 1.00 66.19 115 GLY A C 1
ATOM 885 O O . GLY A 1 115 ? 10.435 9.817 -10.611 1.00 66.19 115 GLY A O 1
ATOM 886 N N . PRO A 1 116 ? 12.150 9.428 -9.205 1.00 72.56 116 PRO A N 1
ATOM 887 C CA . PRO A 1 116 ? 11.520 8.277 -8.579 1.00 72.56 116 PRO A CA 1
ATOM 888 C C . PRO A 1 116 ? 10.309 8.695 -7.746 1.00 72.56 116 PRO A C 1
ATOM 890 O O . PRO A 1 116 ? 10.257 9.783 -7.172 1.00 72.56 116 PRO A O 1
ATOM 893 N N . GLU A 1 117 ? 9.358 7.776 -7.626 1.00 77.88 117 GLU A N 1
ATOM 894 C CA . GLU A 1 117 ? 8.239 7.924 -6.707 1.00 77.88 117 GLU A CA 1
ATOM 895 C C . GLU A 1 117 ? 8.723 8.159 -5.266 1.00 77.88 117 GLU A C 1
ATOM 897 O O . GLU A 1 117 ? 9.705 7.569 -4.795 1.00 77.88 117 GLU A O 1
ATOM 902 N N . THR A 1 118 ? 8.006 9.019 -4.542 1.00 79.69 118 THR A N 1
ATOM 903 C CA . THR A 1 118 ? 8.340 9.329 -3.150 1.00 79.69 118 THR A CA 1
ATOM 904 C C . THR A 1 118 ? 8.208 8.095 -2.253 1.00 79.69 118 THR A C 1
ATOM 906 O O . THR A 1 118 ? 7.401 7.195 -2.486 1.00 79.69 118 THR A O 1
ATOM 909 N N . TYR A 1 119 ? 9.006 8.041 -1.182 1.00 75.81 119 TYR A N 1
ATOM 910 C CA . TYR A 1 119 ? 8.857 7.002 -0.157 1.00 75.81 119 TYR A CA 1
ATOM 911 C C . TYR A 1 119 ? 7.442 6.990 0.442 1.00 75.81 119 TYR A C 1
ATOM 913 O O . TYR A 1 119 ? 6.851 5.928 0.598 1.00 75.81 119 TYR A O 1
ATOM 921 N N . TRP A 1 120 ? 6.868 8.168 0.702 1.00 81.69 120 TRP A N 1
ATOM 922 C CA . TRP A 1 120 ? 5.545 8.284 1.310 1.00 81.69 120 TRP A CA 1
ATOM 923 C C . TRP A 1 120 ? 4.435 7.669 0.451 1.00 81.69 120 TRP A C 1
ATOM 925 O O . TRP A 1 120 ? 3.641 6.888 0.963 1.00 81.69 120 TRP A O 1
ATOM 935 N N . GLU A 1 121 ? 4.414 7.937 -0.858 1.00 86.38 121 GLU A N 1
ATOM 936 C CA . GLU A 1 121 ? 3.421 7.347 -1.770 1.00 86.38 121 GLU A CA 1
ATOM 937 C C . GLU A 1 121 ? 3.521 5.812 -1.821 1.00 86.38 121 GLU A C 1
ATOM 939 O O . GLU A 1 121 ? 2.504 5.114 -1.853 1.00 86.38 121 GLU A O 1
ATOM 944 N N . ARG A 1 122 ? 4.742 5.267 -1.722 1.00 84.19 122 ARG A N 1
ATOM 945 C CA . ARG A 1 122 ? 4.965 3.817 -1.607 1.00 84.19 122 ARG A CA 1
ATOM 946 C C . ARG A 1 122 ? 4.348 3.241 -0.338 1.00 84.19 122 ARG A C 1
ATOM 948 O O . ARG A 1 122 ? 3.662 2.225 -0.412 1.00 84.19 122 ARG A O 1
ATOM 955 N N . MET A 1 123 ? 4.539 3.894 0.809 1.00 82.62 123 MET A N 1
ATOM 956 C CA . MET A 1 123 ? 3.999 3.456 2.108 1.00 82.62 123 MET A CA 1
ATOM 957 C C . MET A 1 123 ? 2.476 3.337 2.122 1.00 82.62 123 MET A C 1
ATOM 959 O O . MET A 1 123 ? 1.932 2.420 2.748 1.00 82.62 123 MET A O 1
ATOM 963 N N . LYS A 1 124 ? 1.781 4.207 1.381 1.00 91.12 124 LYS A N 1
ATOM 964 C CA . LYS A 1 124 ? 0.319 4.151 1.247 1.00 91.12 124 LYS A CA 1
ATOM 965 C C . LYS A 1 124 ? -0.162 2.798 0.708 1.00 91.12 124 LYS A C 1
ATOM 967 O O . LYS A 1 124 ? -1.187 2.292 1.157 1.00 91.12 124 LYS A O 1
ATOM 972 N N . ARG A 1 125 ? 0.595 2.149 -0.193 1.00 90.25 125 ARG A N 1
ATOM 973 C CA . ARG A 1 125 ? 0.217 0.847 -0.795 1.00 90.25 125 ARG A CA 1
ATOM 974 C C . ARG A 1 125 ? 0.283 -0.329 0.171 1.00 90.25 125 ARG A C 1
ATOM 976 O O . ARG A 1 125 ? -0.319 -1.365 -0.096 1.00 90.25 125 ARG A O 1
ATOM 983 N N . TYR A 1 126 ? 0.984 -0.154 1.285 1.00 87.00 126 TYR A N 1
ATOM 984 C CA . TYR A 1 126 ? 1.137 -1.156 2.336 1.00 87.00 126 TYR A CA 1
ATOM 985 C C . TYR A 1 126 ? 0.296 -0.835 3.579 1.00 87.00 126 TYR A C 1
ATOM 987 O O . TYR A 1 126 ? 0.423 -1.521 4.592 1.00 87.00 126 TYR A O 1
ATOM 995 N N . GLY A 1 127 ? -0.545 0.206 3.530 1.00 88.94 127 GLY A N 1
ATOM 996 C CA . GLY A 1 127 ? -1.318 0.664 4.687 1.00 88.94 127 GLY A CA 1
ATOM 997 C C . GLY A 1 127 ? -0.442 1.201 5.825 1.00 88.94 127 GLY A C 1
ATOM 998 O O . GLY A 1 127 ? -0.833 1.125 6.987 1.00 88.94 127 GLY A O 1
ATOM 999 N N . GLN A 1 128 ? 0.763 1.689 5.508 1.00 88.12 128 GLN A N 1
ATOM 1000 C CA . GLN A 1 128 ? 1.737 2.189 6.489 1.00 88.12 128 GLN A CA 1
ATOM 1001 C C . GLN A 1 128 ? 1.744 3.718 6.608 1.00 88.12 128 GLN A C 1
ATOM 1003 O O . GLN A 1 128 ? 2.314 4.261 7.548 1.00 88.12 128 GLN A O 1
ATOM 1008 N N . ALA A 1 129 ? 1.099 4.420 5.679 1.00 90.75 129 ALA A N 1
ATOM 1009 C CA . ALA A 1 129 ? 0.956 5.866 5.736 1.00 90.75 129 ALA A CA 1
ATOM 1010 C C . ALA A 1 129 ? -0.255 6.239 6.600 1.00 90.75 129 ALA A C 1
ATOM 1012 O O . ALA A 1 129 ? -1.363 6.397 6.085 1.00 90.75 129 ALA A O 1
ATOM 1013 N N . TYR A 1 130 ? -0.054 6.338 7.914 1.00 94.31 130 TYR A N 1
ATOM 1014 C CA . TYR A 1 130 ? -1.110 6.747 8.832 1.00 94.31 130 TYR A CA 1
ATOM 1015 C C . TYR A 1 130 ? -0.601 7.557 10.021 1.00 94.31 130 TYR A C 1
ATOM 1017 O O . TYR A 1 130 ? 0.573 7.486 10.384 1.00 94.31 130 TYR A O 1
ATOM 1025 N N . THR A 1 131 ? -1.510 8.300 10.641 1.00 94.44 131 THR A N 1
ATOM 1026 C CA . THR A 1 131 ? -1.326 8.900 11.966 1.00 94.44 131 THR A CA 1
ATOM 1027 C C . THR A 1 131 ? -2.376 8.359 12.928 1.00 94.44 131 THR A C 1
ATOM 1029 O O . THR A 1 131 ? -3.403 7.823 12.505 1.00 94.44 131 THR A O 1
ATOM 1032 N N . VAL A 1 132 ? -2.096 8.459 14.228 1.00 95.69 132 VAL A N 1
ATOM 1033 C CA . VAL A 1 132 ? -3.035 8.085 15.288 1.00 95.69 132 VAL A CA 1
ATOM 1034 C C . VAL A 1 132 ? -3.142 9.238 16.265 1.00 95.69 132 VAL A C 1
ATOM 1036 O O . VAL A 1 132 ? -2.131 9.704 16.788 1.00 95.69 132 VAL A O 1
ATOM 1039 N N . GLU A 1 133 ? -4.367 9.672 16.518 1.00 96.12 133 GLU A N 1
ATOM 1040 C CA . GLU A 1 133 ? -4.698 10.627 17.564 1.00 96.12 133 GLU A CA 1
ATOM 1041 C C . GLU A 1 133 ? -5.422 9.895 18.692 1.00 96.12 133 GLU A C 1
ATOM 1043 O O . GLU A 1 133 ? -6.359 9.128 18.462 1.00 96.12 133 GLU A O 1
ATOM 1048 N N . GLU A 1 134 ? -4.979 10.109 19.926 1.00 94.56 134 GLU A N 1
ATOM 1049 C CA . GLU A 1 134 ? -5.523 9.431 21.097 1.00 94.56 134 GLU A CA 1
ATOM 1050 C C . GLU A 1 134 ? -6.198 10.425 22.040 1.00 94.56 134 GLU A C 1
ATOM 1052 O O . GLU A 1 134 ? -5.624 11.436 22.441 1.00 94.56 134 GLU A O 1
ATOM 1057 N N . THR A 1 135 ? -7.424 10.096 22.438 1.00 92.94 135 THR A N 1
ATOM 1058 C CA . THR A 1 135 ? -8.176 10.784 23.492 1.00 92.94 135 THR A CA 1
ATOM 1059 C C . THR A 1 135 ? -8.480 9.801 24.628 1.00 92.94 135 THR A C 1
ATOM 1061 O O . THR A 1 135 ? -8.281 8.593 24.462 1.00 92.94 135 THR A O 1
ATOM 1064 N N . PRO A 1 136 ? -8.998 10.248 25.787 1.00 92.25 136 PRO A N 1
ATOM 1065 C CA . PRO A 1 136 ? -9.377 9.332 26.865 1.00 92.25 136 PRO A CA 1
ATOM 1066 C C . PRO A 1 136 ? -10.384 8.251 26.449 1.00 92.25 136 PRO A C 1
ATOM 1068 O O . PRO A 1 136 ? -10.324 7.145 26.974 1.00 92.25 136 PRO A O 1
ATOM 1071 N N . HIS A 1 137 ? -11.255 8.535 25.475 1.00 94.31 137 HIS A N 1
ATOM 1072 C CA . HIS A 1 137 ? -12.355 7.644 25.088 1.00 94.31 137 HIS A CA 1
ATOM 1073 C C . HIS A 1 137 ? -12.192 7.017 23.701 1.00 94.31 137 HIS A C 1
ATOM 1075 O O . HIS A 1 137 ? -12.885 6.054 23.387 1.00 94.31 137 HIS A O 1
ATOM 1081 N N . GLN A 1 138 ? -11.308 7.551 22.855 1.00 96.69 138 GLN A N 1
ATOM 1082 C CA . GLN A 1 138 ? -11.246 7.175 21.441 1.00 96.69 138 GLN A CA 1
ATOM 1083 C C . GLN A 1 138 ? -9.818 7.159 20.898 1.00 96.69 138 GLN A C 1
ATOM 1085 O O . GLN A 1 138 ? -8.947 7.884 21.384 1.00 96.69 138 GLN A O 1
ATOM 1090 N N . LEU A 1 139 ? -9.610 6.360 19.854 1.00 96.81 139 LEU A N 1
ATOM 1091 C CA . LEU A 1 139 ? -8.447 6.411 18.968 1.00 96.81 139 LEU A CA 1
ATOM 1092 C C . LEU A 1 139 ? -8.927 6.769 17.564 1.00 96.81 139 LEU A C 1
ATOM 1094 O O . LEU A 1 139 ? -9.861 6.148 17.061 1.00 96.81 139 LEU A O 1
ATOM 1098 N N . LEU A 1 140 ? -8.288 7.744 16.932 1.00 97.50 140 LEU A N 1
ATOM 1099 C CA . LEU A 1 140 ? -8.573 8.156 15.565 1.00 97.50 140 LEU A CA 1
ATOM 1100 C C . LEU A 1 140 ? -7.368 7.836 14.688 1.00 97.50 140 LEU A C 1
ATOM 1102 O O . LEU A 1 140 ? -6.305 8.432 14.833 1.00 97.50 140 LEU A O 1
ATOM 1106 N N . TYR A 1 141 ? -7.541 6.873 13.790 1.00 97.69 141 TYR A N 1
ATOM 1107 C CA . TYR A 1 141 ? -6.555 6.535 12.777 1.00 97.69 141 TYR A CA 1
ATOM 1108 C C . TYR A 1 141 ? -6.877 7.274 11.483 1.00 97.69 141 TYR A C 1
ATOM 1110 O O . TYR A 1 141 ? -7.972 7.113 10.942 1.00 97.69 141 TYR A O 1
ATOM 1118 N N . HIS A 1 142 ? -5.901 8.008 10.959 1.00 97.25 142 HIS A N 1
ATOM 1119 C CA . HIS A 1 142 ? -5.981 8.660 9.656 1.00 97.25 142 HIS A CA 1
ATOM 1120 C C . HIS A 1 142 ? -5.051 7.955 8.679 1.00 97.25 142 HIS A C 1
ATOM 1122 O O . HIS A 1 142 ? -3.835 8.101 8.778 1.00 97.25 142 HIS A O 1
ATOM 1128 N N . PHE A 1 143 ? -5.602 7.199 7.735 1.00 97.06 143 PHE A N 1
ATOM 1129 C CA . PHE A 1 143 ? -4.840 6.497 6.704 1.00 97.06 143 PHE A CA 1
ATOM 1130 C C . PHE A 1 143 ? -4.859 7.271 5.389 1.00 97.06 143 PHE A C 1
ATOM 1132 O O . PHE A 1 143 ? -5.924 7.597 4.868 1.00 97.06 143 PHE A O 1
ATOM 1139 N N . ALA A 1 144 ? -3.684 7.472 4.798 1.00 96.12 144 ALA A N 1
ATOM 1140 C CA . ALA A 1 144 ? -3.552 7.889 3.409 1.00 96.12 144 ALA A CA 1
ATOM 1141 C C . ALA A 1 144 ? -3.390 6.647 2.517 1.00 96.12 144 ALA A C 1
ATOM 1143 O O . ALA A 1 144 ? -2.440 5.875 2.669 1.00 96.12 144 ALA A O 1
ATOM 1144 N N . LEU A 1 145 ? -4.311 6.457 1.576 1.00 95.88 145 LEU A N 1
ATOM 1145 C CA . LEU A 1 145 ? -4.249 5.422 0.544 1.00 95.88 145 LEU A CA 1
ATOM 1146 C C . LEU A 1 145 ? -3.620 5.976 -0.745 1.00 95.88 145 LEU A C 1
ATOM 1148 O O . LEU A 1 145 ? -3.588 7.191 -0.937 1.00 95.88 145 LEU A O 1
ATOM 1152 N N . PRO A 1 146 ? -3.082 5.113 -1.626 1.00 94.19 146 PRO A N 1
ATOM 1153 C CA . PRO A 1 146 ? -2.302 5.562 -2.775 1.00 94.19 146 PRO A CA 1
ATOM 1154 C C . PRO A 1 146 ? -3.147 6.418 -3.717 1.00 94.19 146 PRO A C 1
ATOM 1156 O O . PRO A 1 146 ? -4.304 6.100 -3.996 1.00 94.19 146 PRO A O 1
ATOM 1159 N N . GLU A 1 147 ? -2.551 7.488 -4.227 1.00 93.62 147 GLU A N 1
ATOM 1160 C CA . GLU A 1 147 ? -3.194 8.456 -5.114 1.00 93.62 147 GLU A CA 1
ATOM 1161 C C . GLU A 1 147 ? -2.883 8.164 -6.577 1.00 93.62 147 GLU A C 1
ATOM 1163 O O . GLU A 1 147 ? -3.712 8.420 -7.456 1.00 93.62 147 GLU A O 1
ATOM 1168 N N . THR A 1 148 ? -1.707 7.596 -6.843 1.00 91.94 148 THR A N 1
ATOM 1169 C CA . THR A 1 148 ? -1.202 7.375 -8.198 1.00 91.94 148 THR A CA 1
ATOM 1170 C C . THR A 1 148 ? -0.799 5.929 -8.453 1.00 91.94 148 THR A C 1
ATOM 1172 O O . THR A 1 148 ? -0.318 5.219 -7.571 1.00 91.94 148 THR A O 1
ATOM 1175 N N . VAL A 1 149 ? -1.007 5.480 -9.694 1.00 91.81 149 VAL A N 1
ATOM 1176 C CA . VAL A 1 149 ? -0.455 4.206 -10.165 1.00 91.81 149 VAL A CA 1
ATOM 1177 C C . VAL A 1 149 ? 1.056 4.385 -10.354 1.00 91.81 149 VAL A C 1
ATOM 1179 O O . VAL A 1 149 ? 1.444 5.335 -11.056 1.00 91.81 149 VAL A O 1
ATOM 1182 N N . PRO A 1 150 ? 1.896 3.484 -9.800 1.00 89.19 150 PRO A N 1
ATOM 1183 C CA . PRO A 1 150 ? 3.349 3.596 -9.867 1.00 89.19 150 PRO A CA 1
ATOM 1184 C C . PRO A 1 150 ? 3.856 3.776 -11.292 1.00 89.19 150 PRO A C 1
ATOM 1186 O O . PRO A 1 150 ? 3.364 3.143 -12.232 1.00 89.19 150 PRO A O 1
ATOM 1189 N N . GLU A 1 151 ? 4.861 4.633 -11.455 1.00 87.81 151 GLU A N 1
ATOM 1190 C CA . GLU A 1 151 ? 5.445 4.880 -12.766 1.00 87.81 151 GLU A CA 1
ATOM 1191 C C . GLU A 1 151 ? 6.189 3.646 -13.273 1.00 87.81 151 GLU A C 1
ATOM 1193 O O . GLU A 1 151 ? 7.111 3.137 -12.638 1.00 87.81 151 GLU A O 1
ATOM 1198 N N . HIS A 1 152 ? 5.757 3.151 -14.432 1.00 87.62 152 HIS A N 1
ATOM 1199 C CA . HIS A 1 152 ? 6.273 1.927 -15.022 1.00 87.62 152 HIS A CA 1
ATOM 1200 C C . HIS A 1 152 ? 6.058 1.926 -16.541 1.00 87.62 152 HIS A C 1
ATOM 1202 O O . HIS A 1 152 ? 4.975 2.326 -16.967 1.00 87.62 152 HIS A O 1
ATOM 1208 N N . PRO A 1 153 ? 6.982 1.410 -17.379 1.00 84.94 153 PRO A N 1
ATOM 1209 C CA . PRO A 1 153 ? 6.775 1.340 -18.830 1.00 84.94 153 PRO A CA 1
ATOM 1210 C C . PRO A 1 153 ? 5.439 0.690 -19.221 1.00 84.94 153 PRO A C 1
ATOM 1212 O O . PRO A 1 153 ? 4.720 1.192 -20.083 1.00 84.94 153 PRO A O 1
ATOM 1215 N N . LEU A 1 154 ? 5.059 -0.386 -18.518 1.00 85.88 154 LEU A N 1
ATOM 1216 C CA . LEU A 1 154 ? 3.808 -1.108 -18.773 1.00 85.88 154 LEU A CA 1
ATOM 1217 C C . LEU A 1 154 ? 2.560 -0.265 -18.477 1.00 85.88 154 LEU A C 1
ATOM 1219 O O . LEU A 1 154 ? 1.571 -0.411 -19.182 1.00 85.88 154 LEU A O 1
ATOM 1223 N N . LYS A 1 155 ? 2.601 0.668 -17.511 1.00 89.25 155 LYS A N 1
ATOM 1224 C CA . LYS A 1 155 ? 1.498 1.618 -17.263 1.00 89.25 155 LYS A CA 1
ATOM 1225 C C . LYS A 1 155 ? 1.182 2.417 -18.529 1.00 89.25 155 LYS A C 1
ATOM 1227 O O . LYS A 1 155 ? 0.020 2.553 -18.898 1.00 89.25 155 LYS A O 1
ATOM 1232 N N . TYR A 1 156 ? 2.216 2.890 -19.220 1.00 89.19 156 TYR A N 1
ATOM 1233 C CA . TYR A 1 156 ? 2.084 3.671 -20.449 1.00 89.19 156 TYR A CA 1
ATOM 1234 C C . TYR A 1 156 ? 1.692 2.796 -21.636 1.00 89.19 156 TYR A C 1
ATOM 1236 O O . TYR A 1 156 ? 0.739 3.129 -22.345 1.00 89.19 156 TYR A O 1
ATOM 1244 N N . GLN A 1 157 ? 2.375 1.663 -21.817 1.00 86.94 157 GLN A N 1
ATOM 1245 C CA . GLN A 1 157 ? 2.106 0.712 -22.899 1.00 86.94 157 GLN A CA 1
ATOM 1246 C C . GLN A 1 157 ? 0.661 0.191 -22.866 1.00 86.94 157 GLN A C 1
ATOM 1248 O O . GLN A 1 157 ? 0.045 -0.016 -23.907 1.00 86.94 157 GLN A O 1
ATOM 1253 N N . TRP A 1 158 ? 0.113 -0.010 -21.670 1.00 86.06 158 TRP A N 1
ATOM 1254 C CA . TRP A 1 158 ? -1.245 -0.510 -21.451 1.00 86.06 158 TRP A CA 1
ATOM 1255 C C . TRP A 1 158 ? -2.287 0.588 -21.254 1.00 86.06 158 TRP A C 1
ATOM 1257 O O . TRP A 1 158 ? -3.455 0.293 -20.983 1.00 86.06 158 TRP A O 1
ATOM 1267 N N . ASN A 1 159 ? -1.856 1.847 -21.363 1.00 86.12 159 ASN A N 1
ATOM 1268 C CA . ASN A 1 159 ? -2.684 3.023 -21.148 1.00 86.12 159 ASN A CA 1
ATOM 1269 C C . ASN A 1 159 ? -3.500 2.934 -19.840 1.00 86.12 159 ASN A C 1
ATOM 1271 O O . ASN A 1 159 ? -4.720 3.107 -19.822 1.00 86.12 159 ASN A O 1
ATOM 1275 N N . LEU A 1 160 ? -2.821 2.568 -18.751 1.00 88.75 160 LEU A N 1
ATOM 1276 C CA . LEU A 1 160 ? -3.400 2.524 -17.412 1.00 88.75 160 LEU A CA 1
ATOM 1277 C C . LEU A 1 160 ? -3.635 3.945 -16.879 1.00 88.75 160 LEU A C 1
ATOM 1279 O O . LEU A 1 160 ? -2.916 4.874 -17.264 1.00 88.75 160 LEU A O 1
ATOM 1283 N N . PRO A 1 161 ? -4.607 4.132 -15.968 1.00 89.75 161 PRO A N 1
ATOM 1284 C CA . PRO A 1 161 ? -4.870 5.437 -15.381 1.00 89.75 161 PRO A CA 1
ATOM 1285 C C . PRO A 1 161 ? -3.663 5.953 -14.588 1.00 89.75 161 PRO A C 1
ATOM 1287 O O . PRO A 1 161 ? -2.902 5.194 -13.989 1.00 89.75 161 PRO A O 1
ATOM 1290 N N . ASN A 1 162 ? -3.513 7.278 -14.541 1.00 89.12 162 ASN A N 1
ATOM 1291 C CA . ASN A 1 162 ? -2.530 7.908 -13.657 1.00 89.12 162 ASN A CA 1
ATOM 1292 C C . ASN A 1 162 ? -2.959 7.851 -12.193 1.00 89.12 162 ASN A C 1
ATOM 1294 O O . ASN A 1 162 ? -2.116 7.654 -11.322 1.00 89.12 162 ASN A O 1
ATOM 1298 N N . LYS A 1 163 ? -4.259 8.026 -11.932 1.00 91.62 163 LYS A N 1
ATOM 1299 C CA . LYS A 1 163 ? -4.822 7.939 -10.588 1.00 91.62 163 LYS A CA 1
ATOM 1300 C C . LYS A 1 163 ? -5.018 6.488 -10.188 1.00 91.62 163 LYS A C 1
ATOM 1302 O O . LYS A 1 163 ? -5.458 5.669 -10.992 1.00 91.62 163 LYS A O 1
ATOM 1307 N N . MET A 1 164 ? -4.734 6.206 -8.928 1.00 93.88 164 MET A N 1
ATOM 1308 C CA . MET A 1 164 ? -4.977 4.903 -8.346 1.00 93.88 164 MET A CA 1
ATOM 1309 C C . MET A 1 164 ? -6.489 4.632 -8.267 1.00 93.88 164 MET A C 1
ATOM 1311 O O . MET A 1 164 ? -7.233 5.506 -7.802 1.00 93.88 164 MET A O 1
ATOM 1315 N N . PRO A 1 165 ? -6.974 3.445 -8.671 1.00 94.44 165 PRO A N 1
ATOM 1316 C CA . PRO A 1 165 ? -8.328 3.008 -8.349 1.00 94.44 165 PRO A CA 1
ATOM 1317 C C . PRO A 1 165 ? -8.554 2.948 -6.835 1.00 94.44 165 PRO A C 1
ATOM 1319 O O . PRO A 1 165 ? -7.607 2.837 -6.054 1.00 94.44 165 PRO A O 1
ATOM 1322 N N . ASP A 1 166 ? -9.809 3.034 -6.402 1.00 95.06 166 ASP A N 1
ATOM 1323 C CA . ASP A 1 166 ? -10.133 2.818 -4.992 1.00 95.06 166 ASP A CA 1
ATOM 1324 C C . ASP A 1 166 ? -9.803 1.374 -4.596 1.00 95.06 166 ASP A C 1
ATOM 1326 O O . ASP A 1 166 ? -10.113 0.419 -5.314 1.00 95.06 166 ASP A O 1
ATOM 1330 N N . TYR A 1 167 ? -9.161 1.216 -3.440 1.00 94.50 167 TYR A N 1
ATOM 1331 C CA . TYR A 1 167 ? -9.037 -0.092 -2.814 1.00 94.50 167 TYR A CA 1
ATOM 1332 C C . TYR A 1 167 ? -10.397 -0.466 -2.232 1.00 94.50 167 TYR A C 1
ATOM 1334 O O . TYR A 1 167 ? -11.074 0.366 -1.627 1.00 94.50 167 TYR A O 1
ATOM 1342 N N . LYS A 1 168 ? -10.767 -1.738 -2.338 1.00 95.75 168 LYS A N 1
ATOM 1343 C CA . LYS A 1 168 ? -11.807 -2.286 -1.476 1.00 95.75 168 LYS A CA 1
ATOM 1344 C C . LYS A 1 168 ? -11.220 -2.518 -0.096 1.00 95.75 168 LYS A C 1
ATOM 1346 O O . LYS A 1 168 ? -10.119 -3.055 0.016 1.00 95.75 168 LYS A O 1
ATOM 1351 N N . LEU A 1 169 ? -11.955 -2.099 0.926 1.00 96.69 169 LEU A N 1
ATOM 1352 C CA . LEU A 1 169 ? -11.505 -2.097 2.311 1.00 96.69 169 LEU A CA 1
ATOM 1353 C C . LEU A 1 169 ? -12.360 -3.048 3.149 1.00 96.69 169 LEU A C 1
ATOM 1355 O O . LEU A 1 169 ? -13.577 -3.109 2.983 1.00 96.69 169 LEU A O 1
ATOM 1359 N N . ASP A 1 170 ? -11.712 -3.770 4.055 1.00 96.75 170 ASP A N 1
ATOM 1360 C CA . ASP A 1 170 ? -12.350 -4.582 5.093 1.00 96.75 170 ASP A CA 1
ATOM 1361 C C . ASP A 1 170 ? -11.673 -4.263 6.428 1.00 96.75 170 ASP A C 1
ATOM 1363 O O . ASP A 1 170 ? -10.448 -4.343 6.553 1.00 96.75 170 ASP A O 1
ATOM 1367 N N . ILE A 1 171 ? -12.477 -3.840 7.402 1.00 97.62 171 ILE A N 1
ATOM 1368 C CA . ILE A 1 171 ? -12.024 -3.358 8.707 1.00 97.62 171 ILE A CA 1
ATOM 1369 C C . ILE A 1 171 ? -12.752 -4.165 9.769 1.00 97.62 171 ILE A C 1
ATOM 1371 O O . ILE A 1 171 ? -13.976 -4.290 9.722 1.00 97.62 171 ILE A O 1
ATOM 1375 N N . GLN A 1 172 ? -12.005 -4.732 10.712 1.00 96.56 172 GLN A N 1
ATOM 1376 C CA . GLN A 1 172 ? -12.560 -5.645 11.710 1.00 96.56 172 GLN A CA 1
ATOM 1377 C C . GLN A 1 172 ? -11.891 -5.452 13.067 1.00 96.56 172 GLN A C 1
ATOM 1379 O O . GLN A 1 172 ? -10.700 -5.164 13.151 1.00 96.56 172 GLN A O 1
ATOM 1384 N N . LEU A 1 173 ? -12.647 -5.682 14.140 1.00 96.44 173 LEU A N 1
ATOM 1385 C CA . LEU A 1 173 ? -12.086 -5.873 15.474 1.00 96.44 173 LEU A CA 1
ATOM 1386 C C . LEU A 1 173 ? -11.878 -7.367 15.723 1.00 96.44 173 LEU A C 1
ATOM 1388 O O . LEU A 1 173 ? -12.789 -8.174 15.543 1.00 96.44 173 LEU A O 1
ATOM 1392 N N . ALA A 1 174 ? -10.680 -7.732 16.161 1.00 92.25 174 ALA A N 1
ATOM 1393 C CA . ALA A 1 174 ? -10.284 -9.100 16.459 1.00 92.25 174 ALA A CA 1
ATOM 1394 C C . ALA A 1 174 ? -9.790 -9.235 17.905 1.00 92.25 174 ALA A C 1
ATOM 1396 O O . ALA A 1 174 ? -9.626 -8.254 18.633 1.00 92.25 174 ALA A O 1
ATOM 1397 N N . ARG A 1 175 ? -9.570 -10.487 18.332 1.00 93.31 175 ARG A N 1
ATOM 1398 C CA . ARG A 1 175 ? -9.016 -10.841 19.655 1.00 93.31 175 ARG A CA 1
ATOM 1399 C C . ARG A 1 175 ? -9.753 -10.146 20.813 1.00 93.31 175 ARG A C 1
ATOM 1401 O O . ARG A 1 175 ? -9.135 -9.560 21.698 1.00 93.31 175 ARG A O 1
ATOM 1408 N N . GLY A 1 176 ? -11.088 -10.187 20.774 1.00 91.75 176 GLY A N 1
ATOM 1409 C CA . GLY A 1 176 ? -11.943 -9.571 21.795 1.00 91.75 176 GLY A CA 1
ATOM 1410 C C . GLY A 1 176 ? -11.882 -8.041 21.818 1.00 91.75 176 GLY A C 1
ATOM 1411 O O . GLY A 1 176 ? -11.995 -7.452 22.885 1.00 91.75 176 GLY A O 1
ATOM 1412 N N . GLY A 1 177 ? -11.645 -7.405 20.666 1.00 94.06 177 GLY A N 1
ATOM 1413 C CA . GLY A 1 177 ? -11.550 -5.951 20.550 1.00 94.06 177 GLY A CA 1
ATOM 1414 C C . GLY A 1 177 ? -10.157 -5.390 20.820 1.00 94.06 177 GLY A C 1
ATOM 1415 O O . GLY A 1 177 ? -10.001 -4.182 20.803 1.00 94.06 177 GLY A O 1
ATOM 1416 N N . LYS A 1 178 ? -9.134 -6.217 21.060 1.00 95.62 178 LYS A N 1
ATOM 1417 C CA . LYS A 1 178 ? -7.761 -5.739 21.322 1.00 95.62 178 LYS A CA 1
ATOM 1418 C C . LYS A 1 178 ? -6.932 -5.483 20.067 1.00 95.62 178 LYS A C 1
ATOM 1420 O O . LYS A 1 178 ? -5.831 -4.956 20.168 1.00 95.62 178 LYS A O 1
ATOM 1425 N N . VAL A 1 179 ? -7.423 -5.896 18.902 1.00 94.88 179 VAL A N 1
ATOM 1426 C CA . VAL A 1 179 ? -6.718 -5.717 17.633 1.00 94.88 179 VAL A CA 1
ATOM 1427 C C . VAL A 1 179 ? -7.669 -5.133 16.601 1.00 94.88 179 VAL A C 1
ATOM 1429 O O . VAL A 1 179 ? -8.730 -5.706 16.354 1.00 94.88 179 VAL A O 1
ATOM 1432 N N . LEU A 1 180 ? -7.268 -4.027 15.977 1.00 96.44 180 LEU A N 1
ATOM 1433 C CA . LEU A 1 180 ? -7.899 -3.496 14.774 1.00 96.44 180 LEU A CA 1
ATOM 1434 C C . LEU A 1 180 ? -7.207 -4.095 13.546 1.00 96.44 180 LEU A C 1
ATOM 1436 O O . LEU A 1 180 ? -5.997 -3.958 13.375 1.00 96.44 180 LEU A O 1
ATOM 1440 N N . LEU A 1 181 ? -7.976 -4.759 12.692 1.00 94.31 181 LEU A N 1
ATOM 1441 C CA . LEU A 1 181 ? -7.519 -5.331 11.433 1.00 94.31 181 LEU A CA 1
ATOM 1442 C C . LEU A 1 181 ? -7.954 -4.440 10.277 1.00 94.31 181 LEU A C 1
ATOM 1444 O O . LEU A 1 181 ? -9.135 -4.120 10.162 1.00 94.31 181 LEU A O 1
ATOM 1448 N N . LEU A 1 182 ? -7.014 -4.103 9.398 1.00 95.19 182 LEU A N 1
ATOM 1449 C CA . LEU A 1 182 ? -7.267 -3.378 8.160 1.00 95.19 182 LEU A CA 1
ATOM 1450 C C . LEU A 1 182 ? -6.745 -4.187 6.972 1.00 95.19 182 LEU A C 1
ATOM 1452 O O . LEU A 1 182 ? -5.554 -4.489 6.869 1.00 95.19 182 LEU A O 1
ATOM 1456 N N . LYS A 1 183 ? -7.649 -4.499 6.048 1.00 93.44 183 LYS A N 1
ATOM 1457 C CA . LYS A 1 183 ? -7.358 -5.098 4.746 1.00 93.44 183 LYS A CA 1
ATOM 1458 C C . LYS A 1 183 ? -7.729 -4.121 3.652 1.00 93.44 183 LYS A C 1
ATOM 1460 O O . LYS A 1 183 ? -8.814 -3.546 3.682 1.00 93.44 183 LYS A O 1
ATOM 1465 N N . GLY A 1 184 ? -6.869 -4.011 2.650 1.00 92.62 184 GLY A N 1
ATOM 1466 C CA . GLY A 1 184 ? -7.193 -3.334 1.403 1.00 92.62 184 GLY A CA 1
ATOM 1467 C C . GLY A 1 184 ? -6.775 -4.181 0.212 1.00 92.62 184 GLY A C 1
ATOM 1468 O O . GLY A 1 184 ? -5.712 -4.794 0.255 1.00 92.62 184 GLY A O 1
ATOM 1469 N N . TRP A 1 185 ? -7.568 -4.214 -0.859 1.00 90.94 185 TRP A N 1
ATOM 1470 C CA . TRP A 1 185 ? -7.165 -4.847 -2.120 1.00 90.94 185 TRP A CA 1
ATOM 1471 C C . TRP A 1 185 ? -7.728 -4.149 -3.354 1.00 90.94 185 TRP A C 1
ATOM 1473 O O . TRP A 1 185 ? -8.776 -3.509 -3.314 1.00 90.94 185 TRP A O 1
ATOM 1483 N N . LEU A 1 186 ? -7.030 -4.318 -4.474 1.00 92.25 186 LEU A N 1
ATOM 1484 C CA . LEU A 1 186 ? -7.469 -3.839 -5.779 1.00 92.25 186 LEU A CA 1
ATOM 1485 C C . LEU A 1 186 ? -8.431 -4.827 -6.432 1.00 92.25 186 LEU A C 1
ATOM 1487 O O . LEU A 1 186 ? -8.140 -6.027 -6.544 1.00 92.25 186 LEU A O 1
ATOM 1491 N N . GLU A 1 187 ? -9.555 -4.297 -6.911 1.00 89.19 187 GLU A N 1
ATOM 1492 C CA . GLU A 1 187 ? -10.509 -5.022 -7.757 1.00 89.19 187 GLU A CA 1
ATOM 1493 C C . GLU A 1 187 ? -10.353 -4.678 -9.248 1.00 89.19 187 GLU A C 1
ATOM 1495 O O . GLU A 1 187 ? -10.686 -5.512 -10.092 1.00 89.19 187 GLU A O 1
ATOM 1500 N N . ASP A 1 188 ? -9.772 -3.518 -9.583 1.00 90.69 188 ASP A N 1
ATOM 1501 C CA . ASP A 1 188 ? -9.468 -3.134 -10.966 1.00 90.69 188 ASP A CA 1
ATOM 1502 C C . ASP A 1 188 ? -8.442 -4.096 -11.580 1.00 90.69 188 ASP A C 1
ATOM 1504 O O . ASP A 1 188 ? -7.262 -4.097 -11.227 1.00 90.69 188 ASP A O 1
ATOM 1508 N N . GLN A 1 189 ? -8.894 -4.923 -12.522 1.00 86.69 189 GLN A N 1
ATOM 1509 C CA . GLN A 1 189 ? -8.070 -5.972 -13.123 1.00 86.69 189 GLN A CA 1
ATOM 1510 C C . GLN A 1 189 ? -6.956 -5.430 -14.026 1.00 86.69 189 GLN A C 1
ATOM 1512 O O . GLN A 1 189 ? -5.951 -6.114 -14.224 1.00 86.69 189 GLN A O 1
ATOM 1517 N N . ARG A 1 190 ? -7.108 -4.223 -14.585 1.00 88.00 190 ARG A N 1
ATOM 1518 C CA . ARG A 1 190 ? -6.104 -3.620 -15.471 1.00 88.00 190 ARG A CA 1
ATOM 1519 C C . ARG A 1 190 ? -4.922 -3.127 -14.653 1.00 88.00 190 ARG A C 1
ATOM 1521 O O . ARG A 1 190 ? -3.780 -3.450 -14.971 1.00 88.00 190 ARG A O 1
ATOM 1528 N N . VAL A 1 191 ? -5.202 -2.415 -13.565 1.00 90.38 191 VAL A N 1
ATOM 1529 C CA . VAL A 1 191 ? -4.179 -1.937 -12.631 1.00 90.38 191 VAL A CA 1
ATOM 1530 C C . VAL A 1 191 ? -3.578 -3.098 -11.839 1.00 90.38 191 VAL A C 1
ATOM 1532 O O . VAL A 1 191 ? -2.361 -3.161 -11.685 1.00 90.38 191 VAL A O 1
ATOM 1535 N N . LYS A 1 192 ? -4.389 -4.080 -11.430 1.00 86.56 192 LYS A N 1
ATOM 1536 C CA . LYS A 1 192 ? -3.925 -5.269 -10.700 1.00 86.56 192 LYS A CA 1
ATOM 1537 C C . LYS A 1 192 ? -2.893 -6.104 -11.464 1.00 86.56 192 LYS A C 1
ATOM 1539 O O . LYS A 1 192 ? -2.030 -6.711 -10.843 1.00 86.56 192 LYS A O 1
ATOM 1544 N N . ARG A 1 193 ? -2.926 -6.116 -12.801 1.00 83.75 193 ARG A N 1
ATOM 1545 C CA . ARG A 1 193 ? -1.891 -6.779 -13.622 1.00 83.75 193 ARG A CA 1
ATOM 1546 C C . ARG A 1 193 ? -0.516 -6.131 -13.500 1.00 83.75 193 ARG A C 1
ATOM 1548 O O . ARG A 1 193 ? 0.476 -6.808 -13.738 1.00 83.75 193 ARG A O 1
ATOM 1555 N N . LEU A 1 194 ? -0.454 -4.848 -13.143 1.00 85.38 194 LEU A N 1
ATOM 1556 C CA . LEU A 1 194 ? 0.807 -4.169 -12.861 1.00 85.38 194 LEU A CA 1
ATOM 1557 C C . LEU A 1 194 ? 1.355 -4.555 -11.473 1.00 85.38 194 LEU A C 1
ATOM 1559 O O . LEU A 1 194 ? 2.541 -4.363 -11.205 1.00 85.38 194 LEU A O 1
ATOM 1563 N N . CYS A 1 195 ? 0.532 -5.126 -10.588 1.00 80.75 195 CYS A N 1
ATOM 1564 C CA . CYS A 1 195 ? 0.985 -5.570 -9.276 1.00 80.75 195 CYS A CA 1
ATOM 1565 C C . CYS A 1 195 ? 1.976 -6.733 -9.395 1.00 80.75 195 CYS A C 1
ATOM 1567 O O . CYS A 1 195 ? 1.799 -7.652 -10.194 1.00 80.75 195 CYS A O 1
ATOM 1569 N N . GLY A 1 196 ? 3.057 -6.676 -8.618 1.00 67.38 196 GLY A N 1
ATOM 1570 C CA . GLY A 1 196 ? 4.188 -7.603 -8.740 1.00 67.38 196 GLY A CA 1
ATOM 1571 C C . GLY A 1 196 ? 4.990 -7.464 -10.042 1.00 67.38 196 GLY A C 1
ATOM 1572 O O . GLY A 1 196 ? 5.964 -8.196 -10.213 1.00 67.38 196 GLY A O 1
ATOM 1573 N N . MET A 1 197 ? 4.583 -6.549 -10.936 1.00 76.69 197 MET A N 1
ATOM 1574 C CA . MET A 1 197 ? 5.328 -6.122 -12.122 1.00 76.69 197 MET A CA 1
ATOM 1575 C C . MET A 1 197 ? 5.927 -4.732 -11.985 1.00 76.69 197 MET A C 1
ATOM 1577 O O . MET A 1 197 ? 6.806 -4.396 -12.753 1.00 76.69 197 MET A O 1
ATOM 1581 N N . ALA A 1 198 ? 5.413 -3.889 -11.094 1.00 78.31 198 ALA A N 1
ATOM 1582 C CA . ALA A 1 198 ? 6.012 -2.610 -10.753 1.00 78.31 198 ALA A CA 1
ATOM 1583 C C . ALA A 1 198 ? 6.535 -2.659 -9.321 1.00 78.31 198 ALA A C 1
ATOM 1585 O O . ALA A 1 198 ? 5.980 -3.342 -8.452 1.00 78.31 198 ALA A O 1
ATOM 1586 N N . ASN A 1 199 ? 7.604 -1.906 -9.079 1.00 70.19 199 ASN A N 1
ATOM 1587 C CA . ASN A 1 199 ? 8.261 -1.881 -7.784 1.00 70.19 199 ASN A CA 1
ATOM 1588 C C . ASN A 1 199 ? 7.299 -1.400 -6.693 1.00 70.19 199 ASN A C 1
ATOM 1590 O O . ASN A 1 199 ? 6.549 -0.433 -6.849 1.00 70.19 199 ASN A O 1
ATOM 1594 N N . SER A 1 200 ? 7.352 -2.085 -5.553 1.00 73.88 200 SER A N 1
ATOM 1595 C CA . SER A 1 200 ? 6.556 -1.782 -4.365 1.00 73.88 200 SER A CA 1
ATOM 1596 C C . SER A 1 200 ? 5.046 -1.778 -4.629 1.00 73.88 200 SER A C 1
ATOM 1598 O O . SER A 1 200 ? 4.331 -1.008 -3.991 1.00 73.88 200 SER A O 1
ATOM 1600 N N . PHE A 1 201 ? 4.551 -2.556 -5.601 1.00 85.69 201 PHE A N 1
ATOM 1601 C CA . PHE A 1 201 ? 3.141 -2.530 -5.988 1.00 85.69 201 PHE A CA 1
ATOM 1602 C C . PHE A 1 201 ? 2.413 -3.851 -5.687 1.00 85.69 201 PHE A C 1
ATOM 1604 O O . PHE A 1 201 ? 2.285 -4.698 -6.575 1.00 85.69 201 PHE A O 1
ATOM 1611 N N . PRO A 1 202 ? 1.931 -4.058 -4.450 1.00 83.44 202 PRO A N 1
ATOM 1612 C CA . PRO A 1 202 ? 1.138 -5.229 -4.105 1.00 83.44 202 PRO A CA 1
ATOM 1613 C C . PRO A 1 202 ? -0.324 -5.056 -4.547 1.00 83.44 202 PRO A C 1
ATOM 1615 O O . PRO A 1 202 ? -0.841 -3.939 -4.611 1.00 83.44 202 PRO A O 1
ATOM 1618 N N . ASP A 1 203 ? -1.015 -6.171 -4.806 1.00 82.75 203 ASP A N 1
ATOM 1619 C CA . ASP A 1 203 ? -2.451 -6.156 -5.129 1.00 82.75 203 ASP A CA 1
ATOM 1620 C C . ASP A 1 203 ? -3.345 -5.981 -3.892 1.00 82.75 203 ASP A C 1
ATOM 1622 O O . ASP A 1 203 ? -4.545 -5.721 -4.022 1.00 82.75 203 ASP A O 1
ATOM 1626 N N . ARG A 1 204 ? -2.766 -6.153 -2.700 1.00 86.19 204 ARG A N 1
ATOM 1627 C CA . ARG A 1 204 ? -3.428 -6.080 -1.402 1.00 86.19 204 ARG A CA 1
ATOM 1628 C C . ARG A 1 204 ? -2.449 -5.730 -0.288 1.00 86.19 204 ARG A C 1
ATOM 1630 O O . ARG A 1 204 ? -1.253 -5.972 -0.411 1.00 86.19 204 ARG A O 1
ATOM 1637 N N . PHE A 1 205 ? -2.975 -5.256 0.830 1.00 85.38 205 PHE A N 1
ATOM 1638 C CA . PHE A 1 205 ? -2.238 -5.127 2.080 1.00 85.38 205 PHE A CA 1
ATOM 1639 C C . PHE A 1 205 ? -3.081 -5.620 3.259 1.00 85.38 205 PHE A C 1
ATOM 1641 O O . PHE A 1 205 ? -4.312 -5.683 3.192 1.00 85.38 205 PHE A O 1
ATOM 1648 N N . TYR A 1 206 ? -2.389 -5.973 4.338 1.00 87.69 206 TYR A N 1
ATOM 1649 C CA . TYR A 1 206 ? -2.966 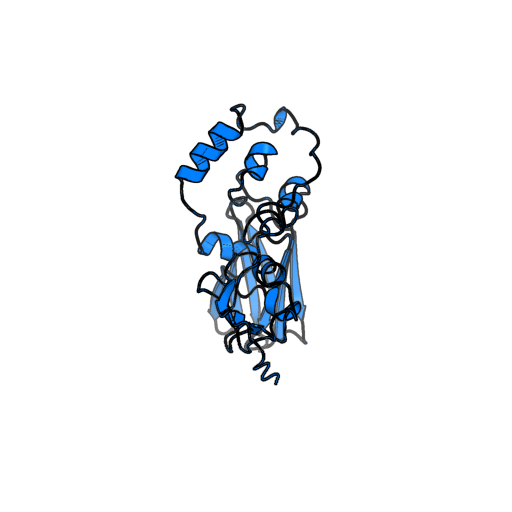-6.410 5.603 1.00 87.69 206 TYR A CA 1
ATOM 1650 C C . TYR A 1 206 ? -2.201 -5.755 6.747 1.00 87.69 206 TYR A C 1
ATOM 1652 O O . TYR A 1 206 ? -0.970 -5.787 6.756 1.00 87.69 206 TYR A O 1
ATOM 1660 N N . ARG A 1 207 ? -2.920 -5.159 7.697 1.00 89.12 207 ARG A N 1
ATOM 1661 C CA . ARG A 1 207 ? -2.344 -4.531 8.887 1.00 89.12 207 ARG A CA 1
ATOM 1662 C C . ARG A 1 207 ? -3.130 -4.920 10.127 1.00 89.12 207 ARG A C 1
ATOM 1664 O O . ARG A 1 207 ? -4.359 -4.903 10.118 1.00 89.12 207 ARG A O 1
ATOM 1671 N N . GLU A 1 208 ? -2.395 -5.224 11.187 1.00 91.06 208 GLU A N 1
ATOM 1672 C CA . GLU A 1 208 ? -2.927 -5.375 12.536 1.00 91.06 208 GLU A CA 1
ATOM 1673 C C . GLU A 1 208 ? -2.412 -4.215 13.387 1.00 91.06 208 GLU A C 1
ATOM 1675 O O . GLU A 1 208 ? -1.224 -3.889 13.339 1.00 91.06 208 GLU A O 1
ATOM 1680 N N . PHE A 1 209 ? -3.298 -3.603 14.165 1.00 92.31 209 PHE A N 1
ATOM 1681 C CA . PHE A 1 209 ? -2.949 -2.584 15.145 1.00 92.31 209 PHE A CA 1
ATOM 1682 C C . PHE A 1 209 ? -3.381 -3.074 16.515 1.00 92.31 209 PHE A C 1
ATOM 1684 O O . PHE A 1 209 ? -4.570 -3.300 16.755 1.00 92.31 209 PHE A O 1
ATOM 1691 N N . GLU A 1 210 ? -2.413 -3.260 17.406 1.00 93.19 210 GLU A N 1
ATOM 1692 C CA . GLU A 1 210 ? -2.706 -3.530 18.806 1.00 93.19 210 GLU A CA 1
ATOM 1693 C C . GLU A 1 210 ? -3.295 -2.278 19.446 1.00 93.19 210 GLU A C 1
ATOM 1695 O O . GLU A 1 210 ? -2.769 -1.172 19.298 1.00 93.19 210 GLU A O 1
ATOM 1700 N N . LEU A 1 211 ? -4.418 -2.462 20.130 1.00 94.00 211 LEU A N 1
ATOM 1701 C CA . LEU A 1 211 ? -5.116 -1.388 20.808 1.00 94.00 211 LEU A CA 1
ATOM 1702 C C . LEU A 1 211 ? -4.695 -1.374 22.284 1.00 94.00 211 LEU A C 1
ATOM 1704 O O . LEU A 1 211 ? -4.688 -2.430 22.923 1.00 94.00 211 LEU A O 1
ATOM 1708 N N . PRO A 1 212 ? -4.373 -0.196 22.852 1.00 91.12 212 PRO A N 1
ATOM 1709 C CA . PRO A 1 212 ? -3.950 -0.070 24.249 1.00 91.12 212 PRO A CA 1
ATOM 1710 C C . PRO A 1 212 ? -5.026 -0.550 25.233 1.00 91.12 212 PRO A C 1
ATOM 1712 O O . PRO A 1 212 ? -4.716 -1.042 26.316 1.00 91.12 212 PRO A O 1
ATOM 1715 N N . VAL A 1 213 ? -6.294 -0.435 24.836 1.00 91.94 213 VAL A N 1
ATOM 1716 C CA . VAL A 1 213 ? -7.469 -0.945 25.544 1.00 91.94 213 VAL A CA 1
ATOM 1717 C C . VAL A 1 213 ? -8.364 -1.631 24.518 1.00 91.94 213 VAL A C 1
ATOM 1719 O O . VAL A 1 213 ? -8.355 -1.268 23.341 1.00 91.94 213 VAL A O 1
ATOM 1722 N N . ALA A 1 214 ? -9.129 -2.636 24.945 1.00 94.31 214 ALA A N 1
ATOM 1723 C CA . ALA A 1 214 ? -10.099 -3.271 24.066 1.00 94.31 214 ALA A CA 1
ATOM 1724 C C . ALA A 1 214 ? -11.106 -2.235 23.538 1.00 94.31 214 ALA A C 1
ATOM 1726 O O . ALA A 1 214 ? -11.571 -1.370 24.275 1.00 94.31 214 ALA A O 1
ATOM 1727 N N . ALA A 1 215 ? -11.441 -2.324 22.259 1.00 94.88 215 ALA A N 1
ATOM 1728 C CA . ALA A 1 215 ? -12.452 -1.504 21.623 1.00 94.88 215 ALA A CA 1
ATOM 1729 C C . ALA A 1 215 ? -13.849 -2.079 21.843 1.00 94.88 215 ALA A C 1
ATOM 1731 O O . ALA A 1 215 ? -14.063 -3.296 21.819 1.00 94.88 215 ALA A O 1
ATOM 1732 N N . LYS A 1 216 ? -14.819 -1.188 22.026 1.00 93.44 216 LYS A N 1
ATOM 1733 C CA . LYS A 1 216 ? -16.240 -1.535 22.069 1.00 93.44 216 LYS A CA 1
ATOM 1734 C C . LYS A 1 216 ? -16.807 -1.624 20.657 1.00 93.44 216 LYS A C 1
ATOM 1736 O O . LYS A 1 216 ? -17.457 -2.604 20.309 1.00 93.44 216 LYS A O 1
ATOM 1741 N N . GLU A 1 217 ? -16.542 -0.596 19.862 1.00 96.12 217 GLU A N 1
ATOM 1742 C CA . GLU A 1 217 ? -16.973 -0.476 18.477 1.00 96.12 217 GLU A CA 1
ATOM 1743 C C . GLU A 1 217 ? -15.983 0.380 17.684 1.00 96.12 217 GLU A C 1
ATOM 1745 O O . GLU A 1 217 ? -15.064 0.986 18.242 1.00 96.12 217 GLU A O 1
ATOM 1750 N N . PHE A 1 218 ? -16.165 0.417 16.368 1.00 97.75 218 PHE A N 1
ATOM 1751 C CA . PHE A 1 218 ? -15.455 1.344 15.503 1.00 97.75 218 PHE A CA 1
ATOM 1752 C C . PHE A 1 218 ? -16.395 1.882 14.429 1.00 97.75 218 PHE A C 1
ATOM 1754 O O . PHE A 1 218 ? -17.375 1.240 14.043 1.00 97.75 218 PHE A O 1
ATOM 1761 N N . LYS A 1 219 ? -16.066 3.064 13.922 1.00 97.88 219 LYS A N 1
ATOM 1762 C CA . LYS A 1 219 ? -16.693 3.692 12.758 1.00 97.88 219 LYS A CA 1
ATOM 1763 C C . LYS A 1 219 ? -15.594 4.038 11.774 1.00 97.88 219 LYS A C 1
ATOM 1765 O O . LYS A 1 219 ? -14.472 4.328 12.179 1.00 97.88 219 LYS A O 1
ATOM 1770 N N . HIS A 1 220 ? -15.907 4.005 10.488 1.00 97.81 220 HIS A N 1
ATOM 1771 C CA . HIS A 1 220 ? -14.957 4.414 9.468 1.00 97.81 220 HIS A CA 1
ATOM 1772 C C . HIS A 1 220 ? -15.631 5.254 8.394 1.00 97.81 220 HIS A C 1
ATOM 1774 O O . HIS A 1 220 ? -16.829 5.117 8.142 1.00 97.81 220 HIS A O 1
ATOM 1780 N N . ASN A 1 221 ? -14.841 6.109 7.758 1.00 97.69 221 ASN A N 1
ATOM 1781 C CA . ASN A 1 221 ? -15.255 6.905 6.618 1.00 97.69 221 ASN A CA 1
ATOM 1782 C C . ASN A 1 221 ? -14.133 6.904 5.583 1.00 97.69 221 ASN A C 1
ATOM 1784 O O . ASN A 1 221 ? -12.994 7.226 5.908 1.00 97.69 221 ASN A O 1
ATOM 1788 N N . TYR A 1 222 ? -14.459 6.548 4.342 1.00 97.56 222 TYR A N 1
ATOM 1789 C CA . TYR A 1 222 ? -13.512 6.609 3.236 1.00 97.56 222 TYR A CA 1
ATOM 1790 C C . TYR A 1 222 ? -13.893 7.727 2.270 1.00 97.56 222 TYR A C 1
ATOM 1792 O O . TYR A 1 222 ? -14.972 7.714 1.678 1.00 97.56 222 TYR A O 1
ATOM 1800 N N . ASN A 1 223 ? -12.981 8.676 2.083 1.00 96.06 223 ASN A N 1
ATOM 1801 C CA . ASN A 1 223 ? -13.085 9.717 1.075 1.00 96.06 223 ASN A CA 1
ATOM 1802 C C . ASN A 1 223 ? -12.276 9.306 -0.164 1.00 96.06 223 ASN A C 1
ATOM 1804 O O . ASN A 1 223 ? -11.050 9.427 -0.192 1.00 96.06 223 ASN A O 1
ATOM 1808 N N . SER A 1 224 ? -12.969 8.854 -1.212 1.00 91.81 224 SER A N 1
ATOM 1809 C CA . SER A 1 224 ? -12.346 8.418 -2.471 1.00 91.81 224 SER A CA 1
ATOM 1810 C C . SER A 1 224 ? -11.681 9.547 -3.262 1.00 91.81 224 SER A C 1
ATOM 1812 O O . SER A 1 224 ? -10.769 9.292 -4.051 1.00 91.81 224 SER A O 1
ATOM 1814 N N . ARG A 1 225 ? -12.094 10.805 -3.050 1.00 90.88 225 ARG A N 1
ATOM 1815 C CA . ARG A 1 225 ? -11.506 11.966 -3.731 1.00 90.88 225 ARG A CA 1
ATOM 1816 C C . ARG A 1 225 ? -10.080 12.218 -3.259 1.00 90.88 225 ARG A C 1
ATOM 1818 O O . ARG A 1 225 ? -9.199 12.400 -4.096 1.00 90.88 225 ARG A O 1
ATOM 1825 N N . ASP A 1 226 ? -9.890 12.215 -1.943 1.00 92.75 226 ASP A N 1
ATOM 1826 C CA . ASP A 1 226 ? -8.611 12.538 -1.300 1.00 92.75 226 ASP A CA 1
ATOM 1827 C C . ASP A 1 226 ? -7.832 11.277 -0.890 1.00 92.75 226 ASP A C 1
ATOM 1829 O O . ASP A 1 226 ? -6.720 11.368 -0.382 1.00 92.75 226 ASP A O 1
ATOM 1833 N N . LYS A 1 227 ? -8.409 10.090 -1.130 1.00 95.62 227 LYS A N 1
ATOM 1834 C CA . LYS A 1 227 ? -7.850 8.778 -0.777 1.00 95.62 227 LYS A CA 1
ATOM 1835 C C . LYS A 1 227 ? -7.548 8.645 0.717 1.00 95.62 227 LYS A C 1
ATOM 1837 O O . LYS A 1 227 ? -6.597 7.972 1.099 1.00 95.62 227 LYS A O 1
ATOM 1842 N N . VAL A 1 228 ? -8.388 9.235 1.564 1.00 97.12 228 VAL A N 1
ATOM 1843 C CA . VAL A 1 228 ? -8.226 9.199 3.024 1.00 97.12 228 VAL A CA 1
ATOM 1844 C C . VAL A 1 228 ? -9.257 8.268 3.646 1.00 97.12 228 VAL A C 1
ATOM 1846 O O . VAL A 1 228 ? -10.447 8.361 3.341 1.00 97.12 228 VAL A O 1
ATOM 1849 N N . LEU A 1 229 ? -8.792 7.367 4.509 1.00 98.25 229 LEU A N 1
ATOM 1850 C CA . LEU A 1 229 ? -9.624 6.514 5.350 1.00 98.25 229 LEU A CA 1
ATOM 1851 C C . LEU A 1 229 ? -9.44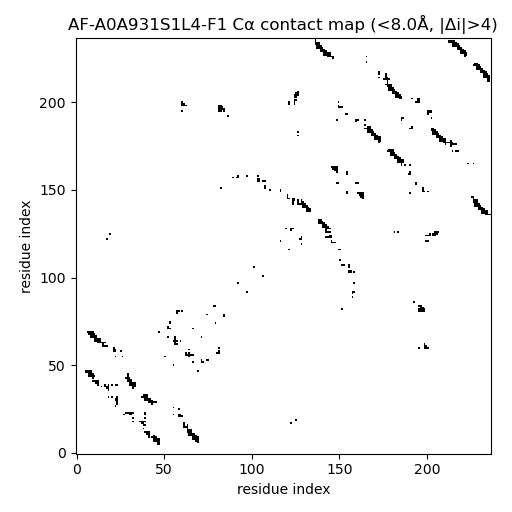3 6.928 6.810 1.00 98.25 229 LEU A C 1
ATOM 1853 O O . LEU A 1 229 ? -8.363 6.763 7.373 1.00 98.25 229 LEU A O 1
ATOM 1857 N N . ASP A 1 230 ? -10.529 7.375 7.425 1.00 98.25 230 ASP A N 1
ATOM 1858 C CA . ASP A 1 230 ? -10.582 7.658 8.854 1.00 98.25 230 ASP A CA 1
ATOM 1859 C C . ASP A 1 230 ? -11.228 6.480 9.577 1.00 98.25 230 ASP A C 1
ATOM 1861 O O . ASP A 1 230 ? -12.281 5.994 9.153 1.00 98.25 230 ASP A O 1
ATOM 1865 N N . ILE A 1 231 ? -10.619 6.026 10.674 1.00 98.31 231 ILE A N 1
ATOM 1866 C CA . ILE A 1 231 ? -11.178 4.996 11.555 1.00 98.31 231 ILE A CA 1
ATOM 1867 C C . ILE A 1 231 ? -11.197 5.535 12.982 1.00 98.31 231 ILE A C 1
ATOM 1869 O O . ILE A 1 231 ? -10.149 5.767 13.580 1.00 98.31 231 ILE A O 1
ATOM 1873 N N . VAL A 1 232 ? -12.396 5.696 13.536 1.00 98.12 232 VAL A N 1
ATOM 1874 C CA . VAL A 1 232 ? -12.616 6.059 14.940 1.00 98.12 232 VAL A CA 1
ATOM 1875 C C . VAL A 1 232 ? -12.911 4.787 15.715 1.00 98.12 232 VAL A C 1
ATOM 1877 O O . VAL A 1 232 ? -13.854 4.067 15.387 1.00 98.12 232 VAL A O 1
ATOM 1880 N N . VAL A 1 233 ? -12.119 4.515 16.742 1.00 97.69 233 VAL A N 1
ATOM 1881 C CA . VAL A 1 233 ? -12.252 3.349 17.614 1.00 97.69 233 VAL A CA 1
ATOM 1882 C C . VAL A 1 233 ? -12.639 3.820 19.009 1.00 97.69 233 VAL A C 1
ATOM 1884 O O . VAL A 1 233 ? -11.887 4.568 19.635 1.00 97.69 233 VAL A O 1
ATOM 1887 N N . ASP A 1 234 ? -13.785 3.359 19.505 1.00 97.25 234 ASP A N 1
ATOM 1888 C CA . ASP A 1 234 ? -14.271 3.681 20.846 1.00 97.25 234 ASP A CA 1
ATOM 1889 C C . ASP A 1 234 ? -13.660 2.706 21.860 1.00 97.25 234 ASP A C 1
ATOM 1891 O O . ASP A 1 234 ? -13.836 1.485 21.755 1.00 97.25 234 ASP A O 1
ATOM 1895 N N . LYS A 1 235 ? -12.932 3.239 22.846 1.00 94.44 235 LYS A N 1
ATOM 1896 C CA . LYS A 1 235 ? -12.314 2.453 23.920 1.00 94.44 235 LYS A CA 1
ATOM 1897 C C . LYS A 1 235 ? -13.395 1.890 24.843 1.00 94.44 235 LYS A C 1
ATOM 1899 O O . LYS A 1 235 ? -14.418 2.529 25.079 1.00 94.44 235 LYS A O 1
ATOM 1904 N N . GLN A 1 236 ? -13.176 0.685 25.357 1.00 90.25 236 GLN A N 1
ATOM 1905 C CA . GLN A 1 236 ? -13.941 0.186 26.496 1.00 90.25 236 GLN A CA 1
ATOM 1906 C C . GLN A 1 236 ? -13.517 0.936 27.763 1.00 90.25 236 GLN A C 1
ATOM 1908 O O . GLN A 1 236 ? -12.343 1.283 27.903 1.00 90.25 236 GLN A O 1
ATOM 1913 N N . ASP A 1 237 ? -14.491 1.185 28.639 1.00 76.00 237 ASP A N 1
ATOM 1914 C CA . ASP A 1 237 ? -14.282 1.766 29.971 1.00 76.00 237 ASP A CA 1
ATOM 1915 C C . ASP A 1 237 ? -13.501 0.818 30.899 1.00 76.00 237 ASP A C 1
ATOM 1917 O O . ASP A 1 237 ? -13.730 -0.416 30.826 1.00 76.00 237 ASP A O 1
#